Protein AF-A0A839UTA5-F1 (afdb_monomer_lite)

Organism: NCBI:txid1510459

pLDDT: mean 71.54, std 21.01, range [34.66, 98.12]

Secondary structure (DSSP, 8-state):
-EEEEEEEESSHHHHHHHHHTSSEEEEES-GGGT-HHHHHHHHHHHHTT--SEETTEEEEEEEEEESS-HHHHHTSTTEEEEEEHHHHHHHHHHTTT--THHHHHHHHHGGGTS--TTSPPPSTT--S---TT----------------------------------------------------------------------------------------------PPPPPP--------

Radius of gyration: 31.51 Å; chains: 1; bounding box: 72×50×97 Å

Structure (mmCIF, N/CA/C/O backbone):
data_AF-A0A839UTA5-F1
#
_entry.id   AF-A0A839UTA5-F1
#
loop_
_atom_site.group_PDB
_atom_site.id
_atom_site.type_symbol
_atom_site.label_atom_id
_atom_site.label_alt_id
_atom_site.label_comp_id
_atom_site.label_asym_id
_atom_site.label_entity_id
_atom_site.label_seq_id
_atom_site.pdbx_PDB_ins_code
_atom_site.Cartn_x
_atom_site.Cartn_y
_atom_site.Cartn_z
_atom_site.occupancy
_atom_site.B_iso_or_equiv
_atom_site.auth_seq_id
_atom_site.auth_comp_id
_atom_site.auth_asym_id
_atom_site.auth_atom_id
_atom_site.pdbx_PDB_model_num
ATOM 1 N N . MET A 1 1 ? 3.635 14.179 7.815 1.00 94.81 1 MET A N 1
ATOM 2 C CA . MET A 1 1 ? 4.141 13.404 6.655 1.00 94.81 1 MET A CA 1
ATOM 3 C C . MET A 1 1 ? 3.040 12.534 6.063 1.00 94.81 1 MET A C 1
ATOM 5 O O . MET A 1 1 ? 2.115 12.179 6.784 1.00 94.81 1 MET A O 1
ATOM 9 N N . LYS A 1 2 ? 3.123 12.200 4.767 1.00 97.12 2 LYS A N 1
ATOM 10 C CA . LYS A 1 2 ? 2.113 11.380 4.078 1.00 97.12 2 LYS A CA 1
ATOM 11 C C . LYS A 1 2 ? 2.480 9.901 4.124 1.00 97.12 2 LYS A C 1
ATOM 13 O O . LYS A 1 2 ? 3.551 9.503 3.662 1.00 97.12 2 LYS A O 1
ATOM 18 N N . LEU A 1 3 ? 1.575 9.110 4.678 1.00 96.88 3 LEU A N 1
ATOM 19 C CA . LEU A 1 3 ? 1.732 7.688 4.933 1.00 96.88 3 LEU A CA 1
ATOM 20 C C . LEU A 1 3 ? 0.626 6.906 4.239 1.00 96.88 3 LEU A C 1
ATOM 22 O O . LEU A 1 3 ? -0.524 7.340 4.189 1.00 96.88 3 LEU A O 1
ATOM 26 N N . ILE A 1 4 ? 0.984 5.733 3.739 1.00 96.88 4 ILE A N 1
ATOM 27 C CA . ILE A 1 4 ? 0.050 4.741 3.229 1.00 96.88 4 ILE A CA 1
ATOM 28 C C . ILE A 1 4 ? -0.070 3.667 4.302 1.00 96.88 4 ILE A C 1
ATOM 30 O O . ILE A 1 4 ? 0.920 3.031 4.670 1.00 96.88 4 ILE A O 1
ATOM 34 N N . VAL A 1 5 ? -1.284 3.504 4.818 1.00 95.69 5 VAL A N 1
ATOM 35 C CA . VAL A 1 5 ? -1.591 2.605 5.931 1.00 95.69 5 VAL A CA 1
ATOM 36 C C . VAL A 1 5 ? -2.615 1.579 5.469 1.00 95.69 5 VAL A C 1
ATOM 38 O O . VAL A 1 5 ? -3.662 1.934 4.922 1.00 95.69 5 VAL A O 1
ATOM 41 N N . ALA A 1 6 ? -2.308 0.307 5.697 1.00 94.81 6 ALA A N 1
ATOM 42 C CA . ALA A 1 6 ? -3.207 -0.814 5.490 1.00 94.81 6 ALA A CA 1
ATOM 43 C C . ALA A 1 6 ? -3.827 -1.204 6.838 1.00 94.81 6 ALA A C 1
ATOM 45 O O . ALA A 1 6 ? -3.112 -1.610 7.754 1.00 94.81 6 ALA A O 1
ATOM 46 N N . ILE A 1 7 ? -5.146 -1.057 6.967 1.00 94.19 7 ILE A N 1
ATOM 47 C CA . ILE A 1 7 ? -5.877 -1.295 8.218 1.00 94.19 7 ILE A CA 1
ATOM 48 C C . ILE A 1 7 ? -6.840 -2.452 8.044 1.00 94.19 7 ILE A C 1
ATOM 50 O O . ILE A 1 7 ? -7.671 -2.442 7.134 1.00 94.19 7 ILE A O 1
ATOM 54 N N . ARG A 1 8 ? -6.775 -3.415 8.956 1.00 92.62 8 ARG A N 1
ATOM 55 C CA . ARG A 1 8 ? -7.706 -4.530 9.022 1.00 92.62 8 ARG A CA 1
ATOM 56 C C . ARG A 1 8 ? -8.996 -4.104 9.721 1.00 92.62 8 ARG A C 1
ATOM 58 O O . ARG A 1 8 ? -8.991 -3.754 10.898 1.00 92.62 8 ARG A O 1
ATOM 65 N N . ALA A 1 9 ? -10.114 -4.123 9.001 1.00 94.25 9 ALA A N 1
ATOM 66 C CA . ALA A 1 9 ? -11.430 -3.798 9.545 1.00 94.25 9 ALA A CA 1
ATOM 67 C C . ALA A 1 9 ? -12.564 -4.465 8.749 1.00 94.25 9 ALA A C 1
ATOM 69 O O . ALA A 1 9 ? -12.380 -4.932 7.632 1.00 94.25 9 ALA A O 1
ATOM 70 N N . LYS A 1 10 ? -13.781 -4.473 9.308 1.00 94.38 10 LYS A N 1
ATOM 71 C CA . LYS A 1 10 ? -14.970 -5.030 8.627 1.00 94.38 10 LYS A CA 1
ATOM 72 C C . LYS A 1 10 ? -15.363 -4.248 7.373 1.00 94.38 10 LYS A C 1
ATOM 74 O O . LYS A 1 10 ? -15.945 -4.799 6.447 1.00 94.38 10 LYS A O 1
ATOM 79 N N . ASN A 1 11 ? -15.153 -2.935 7.392 1.00 94.25 11 ASN A N 1
ATOM 80 C CA . ASN A 1 11 ? -15.467 -2.044 6.284 1.00 94.25 11 ASN A CA 1
ATOM 81 C C . ASN A 1 11 ? -14.633 -0.756 6.380 1.00 94.25 11 ASN A C 1
ATOM 83 O O . ASN A 1 11 ? -14.032 -0.445 7.411 1.00 94.25 11 ASN A O 1
ATOM 87 N N . THR A 1 12 ? -14.658 0.049 5.315 1.00 94.12 12 THR A N 1
ATOM 88 C CA . THR A 1 12 ? -13.904 1.310 5.251 1.00 94.12 12 THR A CA 1
ATOM 89 C C . THR A 1 12 ? -14.326 2.320 6.324 1.00 94.12 12 THR A C 1
ATOM 91 O O . THR A 1 12 ? -13.502 3.128 6.740 1.00 94.12 12 THR A O 1
ATOM 94 N N . GLN A 1 13 ? -15.584 2.316 6.787 1.00 96.06 13 GLN A N 1
ATOM 95 C CA . GLN A 1 13 ? -15.997 3.211 7.875 1.00 96.06 13 GLN A CA 1
ATOM 96 C C . GLN A 1 13 ? -15.395 2.800 9.218 1.00 96.06 13 GLN A C 1
ATOM 98 O O . GLN A 1 13 ? -14.915 3.670 9.934 1.00 96.06 13 GLN A O 1
ATOM 103 N N . ALA 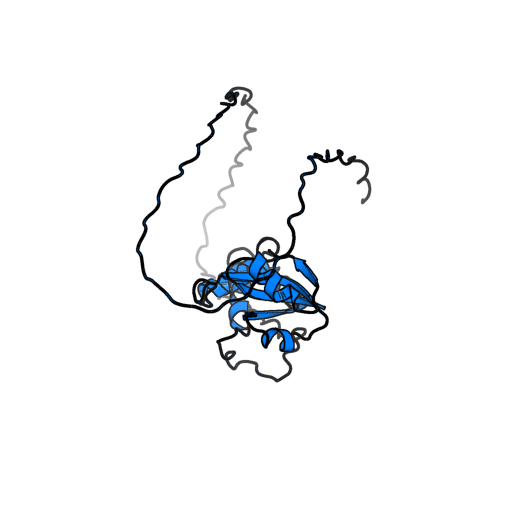A 1 14 ? -15.352 1.505 9.526 1.00 96.06 14 ALA A N 1
ATOM 104 C CA . ALA A 1 14 ? -14.703 0.983 10.722 1.00 96.06 14 ALA A CA 1
ATOM 105 C C . ALA A 1 14 ? -13.200 1.305 10.715 1.00 96.06 14 ALA A C 1
ATOM 107 O O . ALA A 1 14 ? -12.674 1.781 11.714 1.00 96.06 14 ALA A O 1
ATOM 108 N N . ALA A 1 15 ? -12.528 1.174 9.563 1.00 95.62 15 ALA A N 1
ATOM 109 C CA . ALA A 1 15 ? -11.131 1.597 9.425 1.00 95.62 15 ALA A CA 1
ATOM 110 C C . ALA A 1 15 ? -10.941 3.102 9.709 1.00 95.62 15 ALA A C 1
ATOM 112 O O . ALA A 1 15 ? -9.987 3.499 10.370 1.00 95.62 15 ALA A O 1
ATOM 113 N N . ARG A 1 16 ? -11.871 3.957 9.256 1.00 96.12 16 ARG A N 1
ATOM 114 C CA . ARG A 1 16 ? -11.842 5.397 9.569 1.00 96.12 16 ARG A CA 1
ATOM 115 C C . ARG A 1 16 ? -12.110 5.689 11.044 1.00 96.12 16 ARG A C 1
ATOM 117 O O . ARG A 1 16 ? -11.544 6.643 11.557 1.00 96.12 16 ARG A O 1
ATOM 124 N N . GLN A 1 17 ? -12.966 4.909 11.702 1.00 95.88 17 GLN A N 1
ATOM 125 C CA . GLN A 1 17 ? -13.229 5.048 13.137 1.00 95.88 17 GLN A CA 1
ATOM 126 C C . GLN A 1 17 ? -11.984 4.707 13.960 1.00 95.88 17 GLN A C 1
ATOM 128 O O . GLN A 1 17 ? -11.623 5.494 14.823 1.00 95.88 17 GLN A O 1
ATOM 133 N N . LEU A 1 18 ? -11.267 3.630 13.617 1.00 94.94 18 LEU A N 1
ATOM 134 C CA . LEU A 1 18 ? -9.977 3.297 14.244 1.00 94.94 18 LEU A CA 1
ATOM 135 C C . LEU A 1 18 ? -8.948 4.430 14.089 1.00 94.94 18 LEU A C 1
ATOM 137 O O . LEU A 1 18 ? -8.183 4.727 15.001 1.00 94.94 18 LEU A O 1
ATOM 141 N N . LEU A 1 19 ? -8.952 5.102 12.935 1.00 95.06 19 LEU A N 1
ATOM 142 C CA . LEU A 1 19 ? -8.086 6.254 12.682 1.00 95.06 19 LEU A CA 1
ATOM 143 C C . LEU A 1 19 ? -8.540 7.545 13.368 1.00 95.06 19 LEU A C 1
ATOM 145 O O . LEU A 1 19 ? -7.715 8.437 13.546 1.00 95.06 19 LEU A O 1
ATOM 149 N N . ALA A 1 20 ? -9.812 7.667 13.752 1.00 94.81 20 ALA A N 1
ATOM 150 C CA . ALA A 1 20 ? -10.340 8.878 14.380 1.00 94.81 20 ALA A CA 1
ATOM 151 C C . ALA A 1 20 ? -9.746 9.122 15.777 1.00 94.81 20 ALA A C 1
ATOM 153 O O . ALA A 1 20 ? -9.697 10.261 16.231 1.00 94.81 20 ALA A O 1
ATOM 154 N N . GLU A 1 21 ? -9.267 8.065 16.434 1.00 91.88 21 GLU A N 1
ATOM 155 C CA . GLU A 1 21 ? -8.570 8.126 17.724 1.00 91.88 21 GLU A CA 1
ATOM 156 C C . GLU A 1 21 ? -7.089 8.524 17.580 1.00 91.88 21 GLU A C 1
ATOM 158 O O . GLU A 1 21 ? -6.401 8.781 18.568 1.00 91.88 21 GLU A O 1
ATOM 163 N N . CYS A 1 22 ? -6.571 8.573 16.349 1.00 94.06 22 CYS A N 1
ATOM 164 C CA . CYS A 1 22 ? -5.181 8.902 16.063 1.00 94.06 22 CYS A CA 1
ATOM 165 C C . CYS A 1 22 ? -5.037 10.380 15.658 1.00 94.06 22 CYS A C 1
ATOM 167 O O . CYS A 1 22 ? -5.891 10.899 14.936 1.00 94.06 22 CYS A O 1
ATOM 169 N N . PRO A 1 23 ? -3.925 11.055 16.013 1.00 94.44 23 PRO A N 1
ATOM 170 C CA . PRO A 1 23 ? -3.613 12.398 15.522 1.00 94.44 23 PRO A CA 1
ATOM 171 C C . PRO A 1 23 ? -3.184 12.336 14.044 1.00 94.44 23 PRO A C 1
ATOM 173 O O . PRO A 1 23 ? -2.000 12.376 13.695 1.00 94.44 23 PRO A O 1
ATOM 176 N N . CYS A 1 24 ? -4.157 12.141 13.153 1.00 96.69 24 CYS A N 1
ATOM 177 C CA . CYS A 1 24 ? -3.942 12.047 11.715 1.00 96.69 24 CYS A CA 1
ATOM 178 C C . CYS A 1 24 ? -5.134 12.577 10.912 1.00 96.69 24 CYS A C 1
ATOM 180 O O . CYS A 1 24 ? -6.281 12.534 11.352 1.00 96.69 24 CYS A O 1
ATOM 182 N N . ALA A 1 25 ? -4.857 13.048 9.699 1.00 97.75 25 ALA A N 1
ATOM 183 C CA . ALA A 1 25 ? -5.863 13.458 8.733 1.00 97.75 25 ALA A CA 1
ATOM 184 C C . ALA A 1 25 ? -5.948 12.432 7.596 1.00 97.75 25 ALA A C 1
ATOM 186 O O . ALA A 1 25 ? -4.955 12.120 6.940 1.00 97.75 25 ALA A O 1
ATOM 187 N N . ILE A 1 26 ? -7.144 11.907 7.328 1.00 97.44 26 ILE A N 1
ATOM 188 C CA . ILE A 1 26 ? -7.360 10.953 6.233 1.00 97.44 26 ILE A CA 1
ATOM 189 C C . ILE A 1 26 ? -7.496 11.727 4.921 1.00 97.44 26 ILE A C 1
ATOM 191 O O . ILE A 1 26 ? -8.504 12.392 4.688 1.00 97.44 26 ILE A O 1
ATOM 195 N N . LEU A 1 27 ? -6.507 11.599 4.037 1.00 97.62 27 LEU A N 1
ATOM 196 C CA . LEU A 1 27 ? -6.499 12.258 2.732 1.00 97.62 27 LEU A CA 1
ATOM 197 C C .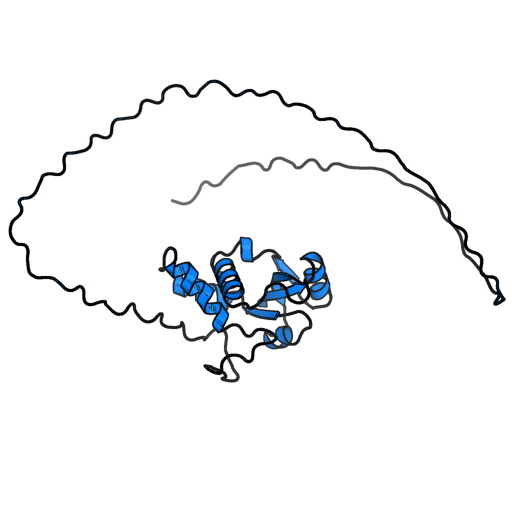 LEU A 1 27 ? -7.300 11.461 1.694 1.00 97.62 27 LEU A C 1
ATOM 199 O O . LEU A 1 27 ? -8.082 12.028 0.929 1.00 97.62 27 LEU A O 1
ATOM 203 N N . LYS A 1 28 ? -7.110 10.133 1.646 1.00 97.12 28 LYS A N 1
ATOM 204 C CA . LYS A 1 28 ? -7.785 9.229 0.694 1.00 97.12 28 LYS A CA 1
ATOM 205 C C . LYS A 1 28 ? -8.082 7.875 1.336 1.00 97.12 28 LYS A C 1
ATOM 207 O O . LYS A 1 28 ? -7.345 7.418 2.196 1.00 97.12 28 LYS A O 1
ATOM 212 N N . SER A 1 29 ? -9.156 7.216 0.897 1.00 93.00 29 SER A N 1
ATOM 213 C CA . SER A 1 29 ? -9.675 5.975 1.520 1.00 93.00 29 SER A CA 1
ATOM 214 C C . SER A 1 29 ? -9.893 4.800 0.561 1.00 93.00 29 SER A C 1
ATOM 216 O O . SER A 1 29 ? -10.462 3.791 0.963 1.00 93.00 29 SER A O 1
ATOM 218 N N . ARG A 1 30 ? -9.494 4.968 -0.704 1.00 90.69 30 ARG A N 1
ATOM 219 C CA . ARG A 1 30 ? -9.524 3.957 -1.777 1.00 90.69 30 ARG A CA 1
ATOM 220 C C . ARG A 1 30 ? -8.327 4.172 -2.695 1.00 90.69 30 ARG A C 1
ATOM 222 O O . ARG A 1 30 ? -8.477 4.524 -3.868 1.00 90.69 30 ARG A O 1
ATOM 229 N N . LEU A 1 31 ? -7.139 4.157 -2.099 1.00 94.44 31 LEU A N 1
ATOM 230 C CA . LEU A 1 31 ? -5.910 4.508 -2.806 1.00 94.44 31 LEU A CA 1
ATOM 231 C C . LEU A 1 31 ? -5.586 3.471 -3.892 1.00 94.44 31 LEU A C 1
ATOM 233 O O . LEU A 1 31 ? -5.160 3.840 -4.982 1.00 94.44 31 LEU A O 1
ATOM 237 N N . GLU A 1 32 ? -5.902 2.203 -3.637 1.00 93.62 32 GLU A N 1
ATOM 238 C CA . GLU A 1 32 ? -5.704 1.065 -4.537 1.00 93.62 32 GLU A CA 1
ATOM 239 C C . GLU A 1 32 ? -6.464 1.191 -5.865 1.00 93.62 32 GLU A C 1
ATOM 241 O O . GLU A 1 32 ? -6.037 0.661 -6.882 1.00 93.62 32 GLU A O 1
ATOM 246 N N . SER A 1 33 ? -7.580 1.925 -5.889 1.00 93.50 33 SER A N 1
ATOM 247 C CA . SER A 1 33 ? -8.331 2.167 -7.129 1.00 93.50 33 SER A CA 1
ATOM 248 C C . SER A 1 33 ? -7.712 3.270 -7.997 1.00 93.50 33 SER A C 1
ATOM 250 O O . SER A 1 33 ? -8.026 3.368 -9.181 1.00 93.50 33 SER A O 1
ATOM 252 N N . GLN A 1 34 ? -6.890 4.141 -7.404 1.00 95.12 34 GLN A N 1
ATOM 253 C CA . GLN A 1 34 ? -6.328 5.324 -8.063 1.00 95.12 34 GLN A CA 1
ATOM 254 C C . GLN A 1 34 ? -4.876 5.120 -8.495 1.00 95.12 34 GLN A C 1
ATOM 256 O O . GLN A 1 34 ? -4.452 5.721 -9.478 1.00 95.12 34 GLN A O 1
ATOM 261 N N . ASP A 1 35 ? -4.124 4.303 -7.758 1.00 95.94 35 ASP A N 1
ATOM 262 C CA . ASP A 1 35 ? -2.706 4.066 -7.999 1.00 95.94 35 ASP A CA 1
ATOM 263 C C . ASP A 1 35 ? -2.483 2.636 -8.532 1.00 95.94 35 ASP A C 1
ATOM 265 O O . ASP A 1 35 ? -2.674 1.667 -7.790 1.00 95.94 35 ASP A O 1
ATOM 269 N N . PRO A 1 36 ? -2.094 2.470 -9.813 1.00 96.50 36 PRO A N 1
ATOM 270 C CA . PRO A 1 36 ? -1.895 1.151 -10.406 1.00 96.50 36 PRO A CA 1
ATOM 271 C C . PRO A 1 36 ? -0.708 0.394 -9.797 1.00 96.50 36 PRO A C 1
ATOM 273 O O . PRO A 1 36 ? -0.753 -0.834 -9.751 1.00 96.50 36 PRO A O 1
ATOM 276 N N . ALA A 1 37 ? 0.325 1.093 -9.314 1.00 96.75 37 ALA A N 1
ATOM 277 C CA . ALA A 1 37 ? 1.472 0.462 -8.671 1.00 96.75 37 ALA A CA 1
ATOM 278 C C . ALA A 1 37 ? 1.046 -0.139 -7.330 1.00 96.75 37 ALA A C 1
ATOM 280 O O . ALA A 1 37 ? 1.344 -1.299 -7.046 1.00 96.75 37 ALA A O 1
ATOM 281 N N . LEU A 1 38 ? 0.269 0.621 -6.547 1.00 96.31 38 LEU A N 1
ATOM 282 C CA . LEU A 1 38 ? -0.317 0.112 -5.311 1.00 96.31 38 LEU A CA 1
ATOM 283 C C . LEU A 1 38 ? -1.260 -1.057 -5.584 1.00 96.31 38 LEU A C 1
ATOM 285 O O . LEU A 1 38 ? -1.167 -2.062 -4.896 1.00 96.31 38 LEU A O 1
ATOM 289 N N . ARG A 1 39 ? -2.144 -0.960 -6.584 1.00 96.50 39 ARG A N 1
ATOM 290 C CA . ARG A 1 39 ? -3.068 -2.051 -6.930 1.00 96.50 39 ARG A CA 1
ATOM 291 C C . ARG A 1 39 ? -2.329 -3.365 -7.183 1.00 96.50 39 ARG A C 1
ATOM 293 O O . ARG A 1 39 ? -2.677 -4.376 -6.583 1.00 96.50 39 ARG A O 1
ATOM 300 N N . ASN A 1 40 ? -1.293 -3.327 -8.018 1.00 96.62 40 ASN A N 1
ATOM 301 C CA . ASN A 1 40 ? -0.495 -4.506 -8.352 1.00 96.62 40 ASN A CA 1
ATOM 302 C C . ASN A 1 40 ? 0.302 -5.018 -7.140 1.00 96.62 40 ASN A C 1
ATOM 304 O O . ASN A 1 40 ? 0.438 -6.224 -6.950 1.00 96.62 40 ASN A O 1
ATOM 308 N N . LEU A 1 41 ? 0.782 -4.115 -6.278 1.00 94.94 41 LEU A N 1
ATOM 309 C CA . LEU A 1 41 ? 1.361 -4.481 -4.987 1.00 94.94 41 LEU A CA 1
ATOM 310 C C . LEU A 1 41 ? 0.347 -5.248 -4.130 1.00 94.94 41 LEU A C 1
ATOM 312 O O . LEU A 1 41 ? 0.679 -6.318 -3.623 1.00 94.94 41 LEU A O 1
ATOM 316 N N . VAL A 1 42 ? -0.893 -4.757 -4.004 1.00 93.94 42 VAL A N 1
ATOM 317 C CA . VAL A 1 42 ? -1.944 -5.456 -3.248 1.00 93.94 42 VAL A CA 1
ATOM 318 C C . VAL A 1 42 ? -2.229 -6.830 -3.864 1.00 93.94 42 VAL A C 1
ATOM 320 O O . VAL A 1 42 ? -2.283 -7.812 -3.130 1.00 93.94 42 VAL A O 1
ATOM 323 N N . GLU A 1 43 ? -2.333 -6.943 -5.192 1.00 93.56 43 GLU A N 1
ATOM 324 C CA . GLU A 1 43 ? -2.462 -8.232 -5.901 1.00 93.56 43 GLU A CA 1
ATOM 325 C C . GLU A 1 43 ? -1.314 -9.196 -5.564 1.00 93.56 43 GLU A C 1
ATOM 327 O O . GLU A 1 43 ? -1.552 -10.366 -5.262 1.00 93.56 43 GLU A O 1
ATOM 332 N N . GLY A 1 44 ? -0.076 -8.699 -5.507 1.00 92.94 44 GLY A N 1
ATOM 333 C CA . GLY A 1 44 ? 1.081 -9.471 -5.057 1.00 92.94 44 GLY A CA 1
ATOM 334 C C . GLY A 1 44 ? 0.997 -9.932 -3.600 1.00 92.94 44 GLY A C 1
ATOM 335 O O . GLY A 1 44 ? 1.523 -10.996 -3.262 1.00 92.94 44 GLY A O 1
ATOM 336 N N . CYS A 1 45 ? 0.323 -9.168 -2.739 1.00 89.06 45 CYS A N 1
ATOM 337 C CA . CYS A 1 45 ? 0.048 -9.565 -1.358 1.00 89.06 45 CYS A CA 1
ATOM 338 C C . CYS A 1 45 ? -0.996 -10.691 -1.319 1.00 89.06 45 CYS A C 1
ATOM 340 O O . CYS A 1 45 ? -0.767 -11.716 -0.674 1.00 89.06 45 CYS A O 1
ATOM 342 N N . TYR A 1 46 ? -2.087 -10.551 -2.085 1.00 87.38 46 TYR A N 1
ATOM 343 C CA . TYR A 1 46 ? -3.112 -11.590 -2.238 1.00 87.38 46 TYR A CA 1
ATOM 344 C C . TYR A 1 46 ? -2.516 -12.912 -2.735 1.00 87.38 46 TYR A C 1
ATOM 346 O O . TYR A 1 46 ? -2.762 -13.960 -2.140 1.00 87.38 46 TYR A O 1
ATOM 354 N N . ALA A 1 47 ? -1.696 -12.864 -3.789 1.00 89.25 47 ALA A N 1
ATOM 355 C CA . ALA A 1 47 ? -1.089 -14.048 -4.397 1.00 89.25 47 ALA A CA 1
ATOM 356 C C . ALA A 1 47 ? -0.188 -14.832 -3.426 1.00 89.25 47 ALA A C 1
ATOM 358 O O 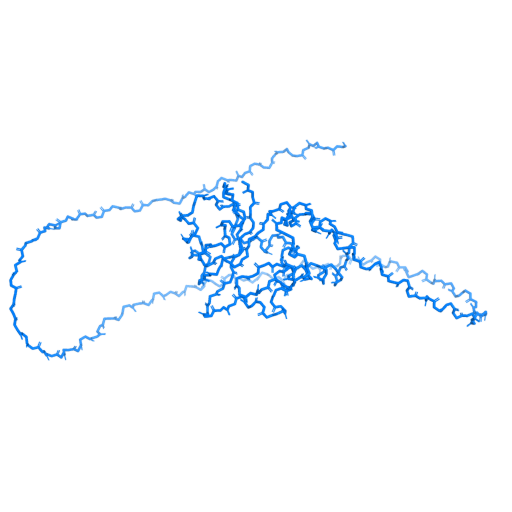. ALA A 1 47 ? -0.051 -16.046 -3.548 1.00 89.25 47 ALA A O 1
ATOM 359 N N . ARG A 1 48 ? 0.403 -14.152 -2.438 1.00 83.06 48 ARG A N 1
ATOM 360 C CA . ARG A 1 48 ? 1.285 -14.757 -1.427 1.00 83.06 48 ARG A CA 1
ATOM 361 C C . ARG A 1 48 ? 0.548 -15.252 -0.185 1.00 83.06 48 ARG A C 1
ATOM 363 O O . ARG A 1 48 ? 1.192 -15.641 0.784 1.00 83.06 48 ARG A O 1
ATOM 370 N N . GLY A 1 49 ? -0.784 -15.210 -0.178 1.00 77.19 49 GLY A N 1
ATOM 371 C CA . GLY A 1 49 ? -1.569 -15.598 0.991 1.00 77.19 49 GLY A CA 1
ATOM 372 C C . GLY A 1 49 ? -1.382 -14.654 2.181 1.00 77.19 49 GLY A C 1
ATOM 373 O O . GLY A 1 49 ? -1.724 -15.022 3.304 1.00 77.19 49 GLY A O 1
ATOM 374 N N . LEU A 1 50 ? -0.878 -13.431 1.953 1.00 70.25 50 LEU A N 1
ATOM 375 C CA . LEU A 1 50 ? -0.906 -12.344 2.933 1.00 70.25 50 LEU A CA 1
ATOM 376 C C . LEU A 1 50 ? -2.358 -11.850 2.973 1.00 70.25 50 LEU A C 1
ATOM 378 O O . LEU A 1 50 ? -2.749 -10.883 2.320 1.00 70.25 50 LEU A O 1
ATOM 382 N N . LEU A 1 51 ? -3.191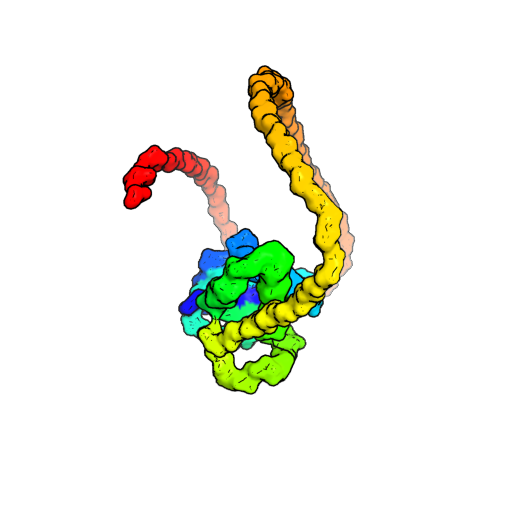 -12.675 3.610 1.00 64.06 51 LEU A N 1
ATOM 383 C CA . LEU A 1 51 ? -4.635 -12.694 3.449 1.00 64.06 51 LEU A CA 1
ATOM 384 C C . LEU A 1 51 ? -5.244 -11.343 3.811 1.00 64.06 51 LEU A C 1
ATOM 386 O O . LEU A 1 51 ? -5.184 -10.849 4.944 1.00 64.06 51 LEU A O 1
ATOM 390 N N . CYS A 1 52 ? -5.925 -10.798 2.813 1.00 61.00 52 CYS A N 1
ATOM 391 C CA . CYS A 1 52 ? -6.760 -9.621 2.945 1.00 61.00 52 CYS A CA 1
ATOM 392 C C . CYS A 1 52 ? -7.976 -9.852 3.835 1.00 61.00 52 CYS A C 1
ATOM 394 O O . CYS A 1 52 ? -8.600 -8.870 4.204 1.00 61.00 52 CYS A O 1
ATOM 396 N N . GLU A 1 53 ? -8.261 -11.096 4.239 1.00 63.88 53 GLU A N 1
ATOM 397 C CA . GLU A 1 53 ? -9.273 -11.427 5.237 1.00 63.88 53 GLU A CA 1
ATOM 398 C C . GLU A 1 53 ? -8.732 -12.425 6.265 1.00 63.88 53 GLU A C 1
ATOM 400 O O . GLU A 1 53 ? -8.538 -13.605 5.984 1.00 63.88 53 GLU A O 1
ATOM 405 N N . ARG A 1 54 ? -8.491 -11.937 7.482 1.00 74.19 54 ARG A N 1
ATOM 406 C CA . ARG A 1 54 ? -8.282 -12.758 8.678 1.00 74.19 54 ARG A CA 1
ATOM 407 C C . ARG A 1 54 ? -9.510 -12.548 9.545 1.00 74.19 54 ARG A C 1
ATOM 409 O O . ARG A 1 54 ? -9.907 -11.404 9.746 1.00 74.19 54 ARG A O 1
ATOM 416 N N . GLU A 1 55 ? -10.142 -13.632 9.986 1.00 81.44 55 GLU A N 1
ATOM 417 C CA . GLU A 1 55 ? -11.339 -13.563 10.844 1.00 81.44 55 GLU A CA 1
ATOM 418 C C . GLU A 1 55 ? -12.507 -12.772 10.204 1.00 81.44 55 GLU A C 1
ATOM 420 O O . GLU A 1 55 ? -13.291 -12.118 10.888 1.00 81.44 55 GLU A O 1
ATOM 425 N N . GLY A 1 56 ? -12.622 -12.804 8.868 1.00 83.25 56 GLY A N 1
ATOM 426 C CA . GLY A 1 56 ? -13.646 -12.056 8.122 1.00 83.25 56 GLY A CA 1
ATOM 427 C C . GLY A 1 56 ? -13.427 -10.536 8.093 1.00 83.25 56 GLY A C 1
ATOM 428 O O . GLY A 1 56 ? -14.370 -9.783 7.846 1.00 83.25 56 GLY A O 1
ATOM 429 N N . LEU A 1 57 ? -12.206 -10.069 8.384 1.00 89.75 57 LEU A N 1
ATOM 430 C CA . LEU A 1 57 ? -11.833 -8.655 8.361 1.00 89.75 57 LEU A CA 1
ATOM 431 C C . LEU A 1 57 ? -10.950 -8.320 7.157 1.00 89.75 57 LEU A C 1
ATOM 433 O O . LEU A 1 57 ? -9.795 -8.752 7.096 1.00 89.75 57 LEU A O 1
ATOM 437 N N . GLY A 1 58 ? -11.496 -7.486 6.271 1.00 90.25 58 GLY A N 1
ATOM 438 C CA . GLY A 1 58 ? -10.839 -6.921 5.095 1.00 90.25 58 GLY A CA 1
ATOM 439 C C . GLY A 1 58 ? -9.655 -6.007 5.429 1.00 90.25 58 GLY A C 1
ATOM 440 O O . GLY A 1 58 ? -9.653 -5.338 6.462 1.00 90.25 58 GLY A O 1
ATOM 441 N N . VAL A 1 59 ? -8.672 -5.909 4.532 1.00 92.50 59 VAL A N 1
ATOM 442 C CA . VAL A 1 59 ? -7.609 -4.890 4.598 1.00 92.50 59 VAL A CA 1
ATOM 443 C C . VAL A 1 59 ? -7.994 -3.678 3.748 1.00 92.50 59 VAL A C 1
ATOM 445 O O . VAL A 1 59 ? -8.282 -3.789 2.556 1.00 92.50 59 VAL A O 1
ATOM 448 N N . HIS A 1 60 ? -7.983 -2.497 4.359 1.00 94.19 60 HIS A N 1
ATOM 449 C CA . HIS A 1 60 ? -8.325 -1.226 3.731 1.00 94.19 60 HIS A CA 1
ATOM 450 C C . HIS A 1 60 ? -7.106 -0.307 3.649 1.00 94.19 60 HIS A C 1
ATOM 452 O O . HIS A 1 60 ? -6.480 -0.012 4.664 1.00 94.19 60 HIS A O 1
ATOM 458 N N . TRP A 1 61 ? -6.806 0.185 2.447 1.00 95.44 61 TRP A N 1
ATOM 459 C CA . TRP A 1 61 ? -5.647 1.034 2.176 1.00 95.44 61 TRP A CA 1
ATOM 460 C C . TRP A 1 61 ? -6.035 2.515 2.195 1.00 95.44 61 TRP A C 1
ATOM 462 O O . TRP A 1 61 ? -6.846 2.987 1.392 1.00 95.44 61 TRP A O 1
ATOM 472 N N . LEU A 1 62 ? -5.450 3.266 3.126 1.00 97.06 62 LEU A N 1
ATOM 473 C CA . LEU A 1 62 ? -5.721 4.686 3.330 1.00 97.06 62 LEU A CA 1
ATOM 474 C C . LEU A 1 62 ? -4.440 5.503 3.160 1.00 97.06 62 LEU A C 1
ATOM 476 O O . LEU A 1 62 ? -3.369 5.103 3.606 1.00 97.06 62 LEU A O 1
ATOM 480 N N . LEU A 1 63 ? -4.569 6.674 2.536 1.00 97.81 63 LEU A N 1
ATOM 481 C CA . LEU A 1 63 ? -3.534 7.704 2.554 1.00 97.81 63 LEU A CA 1
ATOM 482 C C . LEU A 1 63 ? -3.850 8.650 3.707 1.00 97.81 63 LEU A C 1
ATOM 484 O O . LEU A 1 63 ? -4.906 9.291 3.698 1.00 97.81 63 LEU A O 1
ATOM 488 N N . VAL A 1 64 ? -2.942 8.750 4.667 1.00 97.94 64 VAL A N 1
ATOM 489 C CA . VAL A 1 64 ? -3.090 9.594 5.851 1.00 97.94 64 VAL A CA 1
ATOM 490 C C . VAL A 1 64 ? -1.937 10.579 5.952 1.00 97.94 64 VAL A C 1
ATOM 492 O O . VAL A 1 64 ? -0.814 10.305 5.534 1.00 97.94 64 VAL A O 1
ATOM 495 N N . GLU A 1 65 ? -2.214 11.739 6.518 1.00 98.12 65 GLU A N 1
ATOM 496 C CA . GLU A 1 65 ? -1.211 12.694 6.950 1.00 98.12 65 GLU A CA 1
ATOM 497 C C . GLU A 1 65 ? -1.101 12.624 8.469 1.00 98.12 65 GLU A C 1
ATOM 499 O O . GLU A 1 65 ? -2.091 12.786 9.177 1.00 98.12 65 GLU A O 1
ATOM 504 N N . SER A 1 66 ? 0.091 12.322 8.974 1.00 96.56 66 SER A N 1
ATOM 505 C CA . SER A 1 66 ? 0.339 12.185 10.408 1.00 96.56 66 SER A CA 1
ATOM 506 C C . SER A 1 66 ? 1.710 12.735 10.779 1.00 96.56 66 SER A C 1
ATOM 508 O O . SER A 1 66 ? 2.629 12.757 9.955 1.00 96.56 66 SER A O 1
ATOM 510 N N . GLU A 1 67 ? 1.838 13.183 12.021 1.00 95.62 67 GLU A N 1
ATOM 511 C CA . GLU A 1 67 ? 3.106 13.588 12.636 1.00 95.62 67 GLU A CA 1
ATOM 512 C C . GLU A 1 67 ? 3.872 12.391 13.221 1.00 95.62 67 GLU A C 1
ATOM 514 O O . GLU A 1 67 ? 5.076 12.474 13.441 1.00 95.62 67 GLU A O 1
ATOM 519 N N . LEU A 1 68 ? 3.194 11.258 13.433 1.00 94.06 68 LEU A N 1
ATOM 520 C CA . LEU A 1 68 ? 3.780 10.060 14.030 1.00 94.06 68 LEU A CA 1
ATOM 521 C C . LEU A 1 68 ? 4.682 9.316 13.047 1.00 94.06 68 LEU A C 1
ATOM 523 O O . LEU A 1 68 ? 4.314 9.144 11.885 1.00 94.06 68 LEU A O 1
ATOM 527 N N . ALA A 1 69 ? 5.807 8.797 13.545 1.00 92.50 69 ALA A N 1
ATOM 528 C CA . ALA A 1 69 ? 6.743 7.966 12.792 1.00 92.50 69 ALA A CA 1
ATOM 529 C C . ALA A 1 69 ? 6.101 6.663 12.273 1.00 92.50 69 ALA A C 1
ATOM 531 O O . ALA A 1 69 ? 5.152 6.137 12.855 1.00 92.50 69 ALA A O 1
ATOM 532 N N . VAL A 1 70 ? 6.655 6.102 11.189 1.00 91.12 70 VAL A N 1
ATOM 533 C CA . VAL A 1 70 ? 6.174 4.840 10.588 1.00 91.12 70 VAL A CA 1
ATOM 534 C C . VAL A 1 70 ? 6.224 3.678 11.586 1.00 91.12 70 VAL A C 1
ATOM 536 O O . VAL A 1 70 ? 5.314 2.853 11.589 1.00 91.12 70 VAL A O 1
ATOM 539 N N . SER A 1 71 ? 7.249 3.622 12.442 1.00 90.12 71 SER A N 1
ATOM 540 C CA . SER A 1 71 ? 7.388 2.615 13.504 1.00 90.12 71 SER A CA 1
ATOM 541 C C . SER A 1 71 ? 6.218 2.665 14.486 1.00 90.12 71 SER A C 1
ATOM 543 O O . SER A 1 71 ? 5.549 1.656 14.685 1.00 90.12 71 SER A O 1
ATOM 545 N N . SER A 1 72 ? 5.878 3.855 14.984 1.00 92.62 72 SER A N 1
ATOM 546 C CA . SER A 1 72 ? 4.755 4.058 15.909 1.00 92.62 72 SER A CA 1
ATOM 547 C C . SER A 1 72 ? 3.401 3.669 15.311 1.00 92.62 72 SER A C 1
ATOM 549 O O . SER A 1 72 ? 2.481 3.312 16.040 1.00 92.62 72 SER A O 1
ATOM 551 N N . TRP A 1 73 ? 3.245 3.743 13.986 1.00 92.25 73 TRP A N 1
ATOM 552 C CA . TRP A 1 73 ? 2.034 3.275 13.307 1.00 92.25 73 TRP A CA 1
ATOM 553 C C . TRP A 1 73 ? 1.917 1.751 13.277 1.00 92.25 73 TRP A C 1
ATOM 555 O O . TRP A 1 73 ? 0.803 1.243 13.356 1.00 92.25 73 TRP A O 1
ATOM 565 N N . ARG A 1 74 ? 3.035 1.024 13.182 1.00 88.81 74 ARG A N 1
ATOM 566 C CA . ARG A 1 74 ? 3.043 -0.450 13.128 1.00 88.81 74 ARG A CA 1
ATOM 567 C C . ARG A 1 74 ? 2.681 -1.099 14.456 1.00 88.81 74 ARG A C 1
ATOM 569 O O . ARG A 1 74 ? 2.164 -2.206 14.467 1.00 88.81 74 ARG A O 1
ATOM 576 N N . GLU A 1 75 ? 2.931 -0.409 15.561 1.00 90.19 75 GLU A N 1
ATOM 577 C CA . GLU A 1 75 ? 2.584 -0.881 16.905 1.00 90.19 75 GLU A CA 1
ATOM 578 C C . GLU A 1 75 ? 1.081 -0.750 17.210 1.00 90.19 75 GLU A C 1
ATOM 580 O O . GLU A 1 75 ? 0.597 -1.272 18.214 1.00 90.19 75 GLU A O 1
ATOM 585 N N . ARG A 1 76 ? 0.312 -0.054 16.360 1.00 91.69 76 ARG A N 1
ATOM 586 C CA . ARG A 1 76 ? -1.118 0.178 16.591 1.00 91.69 76 ARG A CA 1
ATOM 587 C C . ARG A 1 76 ? -1.962 -1.032 16.208 1.00 91.69 76 ARG A C 1
ATOM 589 O O . ARG A 1 76 ? -1.779 -1.649 15.162 1.00 91.69 76 ARG A O 1
ATOM 596 N N . ALA A 1 77 ? -2.972 -1.301 17.032 1.00 89.38 77 ALA A N 1
ATOM 597 C CA . ALA A 1 77 ? -3.923 -2.377 16.794 1.00 89.38 77 ALA A CA 1
ATOM 598 C C . ALA A 1 77 ? -4.652 -2.205 15.449 1.00 89.38 77 ALA A C 1
ATOM 600 O O . ALA A 1 77 ? -5.166 -1.132 15.128 1.00 89.38 77 ALA A O 1
ATOM 601 N N . GLY A 1 78 ? -4.703 -3.286 14.670 1.00 90.25 78 GLY A N 1
ATOM 602 C CA . GLY A 1 78 ? -5.375 -3.329 13.371 1.00 90.25 78 GLY A CA 1
ATOM 603 C C . GLY A 1 78 ? -4.586 -2.716 12.211 1.00 90.25 78 GLY A C 1
ATOM 604 O O . GLY A 1 78 ? -5.047 -2.816 11.075 1.00 90.25 78 GLY A O 1
ATOM 605 N N . VAL A 1 79 ? -3.419 -2.108 12.446 1.00 92.94 79 VAL A N 1
ATOM 606 C CA . VAL A 1 79 ? -2.520 -1.683 11.365 1.00 92.94 79 VAL A CA 1
ATOM 607 C C . VAL A 1 79 ? -1.667 -2.872 10.941 1.00 92.94 79 VAL A C 1
ATOM 609 O O . VAL A 1 79 ? -0.889 -3.398 11.726 1.00 92.94 79 VAL A O 1
ATOM 612 N N . GLU A 1 80 ? -1.805 -3.281 9.684 1.00 91.62 80 GLU A N 1
ATOM 613 C CA . GLU A 1 80 ? -1.088 -4.441 9.144 1.00 91.62 80 GLU A CA 1
ATOM 614 C C . GLU A 1 80 ? 0.231 -4.044 8.491 1.00 91.62 80 GLU A C 1
ATOM 616 O O . GLU A 1 80 ? 1.245 -4.722 8.643 1.00 91.62 80 GLU A O 1
ATOM 621 N N . VAL A 1 81 ? 0.199 -2.940 7.740 1.00 92.00 81 VAL A N 1
ATOM 622 C CA . VAL A 1 81 ? 1.338 -2.407 6.992 1.00 92.00 81 VAL A CA 1
ATOM 623 C C . VAL A 1 81 ? 1.287 -0.886 7.019 1.00 92.00 81 VAL A C 1
ATOM 625 O O . VAL A 1 81 ? 0.229 -0.277 6.852 1.00 92.00 81 VAL A O 1
ATOM 628 N N . CYS A 1 82 ? 2.453 -0.266 7.182 1.00 93.94 82 CYS A N 1
ATOM 629 C CA . CYS A 1 82 ? 2.624 1.175 7.060 1.00 93.94 82 CYS A CA 1
ATOM 630 C C . CYS A 1 82 ? 3.962 1.503 6.384 1.00 93.94 82 CYS A C 1
ATOM 632 O O . CYS A 1 82 ? 5.017 0.992 6.788 1.00 93.94 82 CYS A O 1
ATOM 634 N N . PHE A 1 83 ? 3.907 2.369 5.369 1.00 94.38 83 PHE A N 1
ATOM 635 C CA . PHE A 1 83 ? 5.060 2.935 4.665 1.00 94.38 83 PHE A CA 1
ATOM 636 C C . PHE A 1 83 ? 4.757 4.352 4.158 1.00 94.38 83 PHE A C 1
ATOM 638 O O . PHE A 1 83 ? 3.622 4.828 4.207 1.00 94.38 83 PHE A O 1
ATOM 645 N N . THR A 1 84 ? 5.782 5.065 3.698 1.00 95.31 84 THR A N 1
ATOM 646 C CA . THR A 1 84 ? 5.649 6.463 3.270 1.00 95.31 84 THR A CA 1
ATOM 647 C C . THR A 1 84 ? 5.153 6.560 1.821 1.00 95.31 84 THR A C 1
ATOM 649 O O . THR A 1 84 ? 5.483 5.731 0.973 1.00 95.31 84 THR A O 1
ATOM 652 N N . GLU A 1 85 ? 4.362 7.589 1.499 1.00 95.88 85 GLU A N 1
ATOM 653 C CA . GLU A 1 85 ? 3.942 7.838 0.108 1.00 95.88 85 GLU A CA 1
ATOM 654 C C . GLU A 1 85 ? 5.136 8.091 -0.843 1.00 95.88 85 GLU A C 1
ATOM 656 O O . GLU A 1 85 ? 5.131 7.541 -1.949 1.00 95.88 85 GLU A O 1
ATOM 661 N N . PRO A 1 86 ? 6.176 8.869 -0.461 1.00 95.44 86 PRO A N 1
ATOM 662 C CA . PRO A 1 86 ? 7.356 9.061 -1.303 1.00 95.44 86 PRO A CA 1
ATOM 663 C C . PRO A 1 86 ? 8.056 7.757 -1.689 1.00 95.44 86 PRO A C 1
ATOM 665 O O . PRO A 1 86 ? 8.457 7.624 -2.843 1.00 95.44 86 PRO A O 1
ATOM 668 N N . TRP A 1 87 ? 8.136 6.782 -0.775 1.00 92.69 87 TRP A N 1
ATOM 669 C CA . TRP A 1 87 ? 8.725 5.476 -1.069 1.00 92.69 87 TRP A CA 1
ATOM 670 C C . TRP A 1 87 ? 7.984 4.767 -2.205 1.00 92.69 87 TRP A C 1
ATOM 672 O O . TRP A 1 87 ? 8.605 4.376 -3.191 1.00 92.69 87 TRP A O 1
ATOM 682 N N . LEU A 1 88 ? 6.650 4.676 -2.131 1.00 94.81 88 LEU A N 1
ATOM 683 C CA . LEU A 1 88 ? 5.858 4.034 -3.187 1.00 94.81 88 LEU A CA 1
ATOM 684 C C . LEU A 1 88 ? 6.067 4.732 -4.537 1.00 94.81 88 LEU A C 1
ATOM 686 O O . LEU A 1 88 ? 6.248 4.071 -5.557 1.00 94.81 88 LEU A O 1
ATOM 690 N N . ARG A 1 89 ? 6.085 6.071 -4.546 1.00 95.56 89 ARG A N 1
ATOM 691 C CA . ARG A 1 89 ? 6.328 6.854 -5.766 1.00 95.56 89 ARG A CA 1
ATOM 692 C C . ARG A 1 89 ? 7.717 6.595 -6.348 1.00 95.56 89 ARG A C 1
ATOM 694 O O . ARG A 1 89 ? 7.844 6.481 -7.564 1.00 95.56 89 ARG A O 1
ATOM 701 N N . GLN A 1 90 ? 8.739 6.491 -5.501 1.00 94.06 90 GLN A N 1
ATOM 702 C CA . GLN A 1 90 ? 10.106 6.175 -5.912 1.00 94.06 90 GLN A CA 1
ATOM 703 C C . GLN A 1 90 ? 10.189 4.774 -6.530 1.00 94.06 90 GLN A C 1
ATOM 705 O O . GLN A 1 90 ? 10.759 4.627 -7.610 1.00 94.06 90 GLN A O 1
ATOM 710 N N . GLN A 1 91 ? 9.558 3.768 -5.914 1.00 93.12 91 GLN A N 1
ATOM 711 C CA . GLN A 1 91 ? 9.512 2.405 -6.458 1.00 93.12 91 GLN A CA 1
ATOM 712 C C . GLN A 1 91 ? 8.727 2.338 -7.775 1.00 93.12 91 GLN A C 1
ATOM 714 O O . GLN A 1 91 ? 9.192 1.758 -8.756 1.00 93.12 91 GLN A O 1
ATOM 719 N N . ALA A 1 92 ? 7.576 3.009 -7.855 1.00 95.00 92 ALA A N 1
ATOM 720 C CA . ALA A 1 92 ? 6.797 3.104 -9.088 1.00 95.00 92 ALA A CA 1
ATOM 721 C C . ALA A 1 92 ? 7.586 3.774 -10.224 1.00 95.00 92 ALA A C 1
ATOM 723 O O . ALA A 1 92 ? 7.530 3.324 -11.370 1.00 95.00 92 ALA A O 1
ATOM 724 N N . LEU A 1 93 ? 8.357 4.821 -9.914 1.00 95.19 93 LEU A N 1
ATOM 725 C CA . LEU A 1 93 ? 9.227 5.492 -10.878 1.00 95.19 93 LEU A CA 1
ATOM 726 C C . LEU A 1 93 ? 10.383 4.589 -11.329 1.00 95.19 93 LEU A C 1
ATOM 728 O O . LEU A 1 93 ? 10.750 4.634 -12.503 1.00 95.19 93 LEU A O 1
ATOM 732 N N . ALA A 1 94 ? 10.906 3.742 -10.440 1.00 92.88 94 ALA A N 1
ATOM 733 C CA . ALA A 1 94 ? 11.967 2.790 -10.748 1.00 92.88 94 ALA A CA 1
ATOM 734 C C . ALA A 1 94 ? 11.545 1.724 -11.766 1.00 92.88 94 ALA A C 1
ATOM 736 O O . ALA A 1 94 ? 12.355 1.336 -12.598 1.00 92.88 94 ALA A O 1
ATOM 737 N N . ILE A 1 95 ? 10.283 1.286 -11.752 1.00 95.06 95 ILE A N 1
ATOM 738 C CA . ILE A 1 95 ? 9.778 0.249 -12.668 1.00 95.06 95 ILE A CA 1
ATOM 739 C C . ILE A 1 95 ? 8.990 0.809 -13.861 1.00 95.06 95 ILE A C 1
ATOM 741 O O . ILE A 1 95 ? 8.451 0.044 -14.659 1.00 95.06 95 ILE A O 1
ATOM 745 N N . ARG A 1 96 ? 8.914 2.140 -14.024 1.00 95.50 96 ARG A N 1
ATOM 746 C CA . ARG A 1 96 ? 8.041 2.802 -15.020 1.00 95.50 96 ARG A CA 1
ATOM 747 C C . ARG A 1 96 ? 8.320 2.435 -16.481 1.00 95.50 96 ARG A C 1
ATOM 749 O O . ARG A 1 96 ? 7.490 2.704 -17.343 1.00 95.50 96 ARG A O 1
ATOM 756 N N . TYR A 1 97 ? 9.509 1.907 -16.776 1.00 94.38 97 TYR A N 1
ATOM 757 C CA . TYR A 1 97 ? 9.903 1.491 -18.124 1.00 94.38 97 TYR A CA 1
ATOM 758 C C . TYR A 1 97 ? 9.421 0.075 -18.473 1.00 94.38 97 TYR A C 1
ATOM 760 O O . TYR A 1 97 ? 9.387 -0.282 -19.653 1.00 94.38 97 TYR A O 1
ATOM 768 N N . LEU A 1 98 ? 9.037 -0.725 -17.471 1.00 95.25 98 LEU A N 1
ATOM 769 C CA . LEU A 1 98 ? 8.449 -2.044 -17.674 1.00 95.25 98 LEU A CA 1
ATOM 770 C C . LEU A 1 98 ? 7.032 -1.903 -18.240 1.00 95.25 98 LEU A C 1
ATOM 772 O O . LEU A 1 98 ? 6.323 -0.934 -17.969 1.00 95.25 98 LEU A O 1
ATOM 776 N N . LYS A 1 99 ? 6.607 -2.879 -19.046 1.00 95.88 99 LYS A N 1
ATOM 777 C CA . LYS A 1 99 ? 5.290 -2.883 -19.697 1.00 95.88 99 LYS A CA 1
ATOM 778 C C . LYS A 1 99 ? 4.579 -4.212 -19.473 1.00 95.88 99 LYS A C 1
ATOM 780 O O . LYS A 1 99 ? 5.219 -5.258 -19.394 1.00 95.88 99 LYS A O 1
ATOM 785 N N . GLY A 1 100 ? 3.247 -4.162 -19.435 1.00 96.06 100 GLY A N 1
ATOM 786 C CA . GLY A 1 100 ? 2.398 -5.349 -19.335 1.00 96.06 100 GLY A CA 1
ATOM 787 C C . GLY A 1 100 ? 2.680 -6.167 -18.074 1.00 96.06 100 GLY A C 1
ATOM 788 O O . GLY A 1 100 ? 2.821 -5.605 -16.990 1.00 96.06 100 GLY A O 1
ATOM 789 N N . VAL A 1 101 ? 2.785 -7.487 -18.240 1.00 96.31 101 VAL A N 1
ATOM 790 C CA . VAL A 1 101 ? 2.967 -8.450 -17.140 1.00 96.31 101 VAL A CA 1
ATOM 791 C C . VAL A 1 101 ? 4.235 -8.164 -16.332 1.00 96.31 101 VAL A C 1
ATOM 793 O O . VAL A 1 101 ? 4.179 -8.177 -15.111 1.00 96.31 101 VAL A O 1
ATOM 796 N N . ALA A 1 102 ? 5.335 -7.758 -16.976 1.00 95.62 102 ALA A N 1
ATOM 797 C CA . ALA A 1 102 ? 6.583 -7.445 -16.274 1.00 95.62 102 ALA A CA 1
ATOM 798 C C . ALA A 1 102 ? 6.438 -6.290 -15.262 1.00 95.62 102 ALA A C 1
ATOM 800 O O . ALA A 1 102 ? 7.076 -6.304 -14.213 1.00 95.62 102 ALA A O 1
ATOM 801 N N . TYR A 1 103 ? 5.592 -5.294 -15.555 1.00 96.62 103 TYR A N 1
ATOM 802 C CA . TYR A 1 103 ? 5.293 -4.215 -14.607 1.00 96.62 103 TYR A CA 1
ATOM 803 C C . TYR A 1 103 ? 4.448 -4.722 -13.431 1.00 96.62 103 TYR A C 1
ATOM 805 O O . TYR A 1 103 ? 4.714 -4.369 -12.283 1.00 96.62 103 TYR A O 1
ATOM 813 N N . CYS A 1 104 ? 3.439 -5.550 -13.717 1.00 96.94 104 CYS A N 1
ATOM 814 C CA . CYS A 1 104 ? 2.596 -6.167 -12.695 1.00 96.94 104 CYS A CA 1
ATOM 815 C C . CYS A 1 104 ? 3.422 -7.038 -11.744 1.00 96.94 104 CYS A C 1
ATOM 817 O O . CYS A 1 104 ? 3.335 -6.841 -10.536 1.00 96.94 104 CYS A O 1
ATOM 819 N N . ASP A 1 105 ? 4.277 -7.908 -12.281 1.00 96.06 105 ASP A N 1
ATOM 820 C CA . ASP A 1 105 ? 5.129 -8.809 -11.503 1.00 96.06 105 ASP A CA 1
ATOM 821 C C . ASP A 1 105 ? 6.141 -8.039 -10.651 1.00 96.06 105 ASP A C 1
ATOM 823 O O . ASP A 1 105 ? 6.315 -8.343 -9.472 1.00 96.06 105 ASP A O 1
ATOM 827 N N . ALA A 1 106 ? 6.770 -6.997 -11.210 1.00 94.94 106 ALA A N 1
ATOM 828 C CA . ALA A 1 106 ? 7.724 -6.170 -10.475 1.00 94.94 106 ALA A CA 1
ATOM 829 C C . ALA A 1 106 ? 7.064 -5.417 -9.307 1.00 94.94 106 ALA A C 1
ATOM 831 O O . ALA A 1 106 ? 7.611 -5.394 -8.207 1.00 94.94 106 ALA A O 1
ATOM 832 N N . ALA A 1 107 ? 5.873 -4.843 -9.516 1.00 96.12 107 ALA A N 1
ATOM 833 C CA . ALA A 1 107 ? 5.120 -4.192 -8.444 1.00 96.12 107 ALA A CA 1
ATOM 834 C C . ALA A 1 107 ? 4.622 -5.204 -7.396 1.00 96.12 107 ALA A C 1
ATOM 836 O O . ALA A 1 107 ? 4.697 -4.956 -6.193 1.00 96.12 107 ALA A O 1
ATOM 837 N N . ALA A 1 108 ? 4.159 -6.374 -7.843 1.00 94.94 108 ALA A N 1
ATOM 838 C CA . ALA A 1 108 ? 3.730 -7.461 -6.974 1.00 94.94 108 ALA A CA 1
ATOM 839 C C . ALA A 1 108 ? 4.886 -8.023 -6.134 1.00 94.94 108 ALA A C 1
ATOM 841 O O . ALA A 1 108 ? 4.658 -8.451 -5.002 1.00 94.94 108 ALA A O 1
ATOM 842 N N . ALA A 1 109 ? 6.120 -8.022 -6.647 1.00 93.50 109 ALA A N 1
ATOM 843 C CA . ALA A 1 109 ? 7.309 -8.471 -5.925 1.00 93.50 109 ALA A CA 1
ATOM 844 C C . ALA A 1 109 ? 7.604 -7.633 -4.675 1.00 93.50 109 ALA A C 1
ATOM 846 O O . ALA A 1 109 ? 8.146 -8.161 -3.705 1.00 93.50 109 ALA A O 1
ATOM 847 N N . TRP A 1 110 ? 7.174 -6.365 -4.625 1.00 92.31 110 TRP A N 1
ATOM 848 C CA . TRP A 1 110 ? 7.402 -5.531 -3.443 1.00 92.31 110 TRP A CA 1
ATOM 849 C C . TRP A 1 110 ? 6.717 -6.058 -2.178 1.00 92.31 110 TRP A C 1
ATOM 851 O O . TRP A 1 110 ? 7.162 -5.758 -1.072 1.00 92.31 110 TRP A O 1
ATOM 861 N N . ALA A 1 111 ? 5.675 -6.884 -2.328 1.00 90.19 111 ALA A N 1
ATOM 862 C CA . ALA A 1 111 ? 4.974 -7.516 -1.216 1.00 90.19 111 ALA A CA 1
ATOM 863 C C . ALA A 1 111 ? 5.897 -8.362 -0.319 1.00 90.19 111 ALA A C 1
ATOM 865 O O . ALA A 1 111 ? 5.593 -8.549 0.858 1.00 90.19 111 ALA A O 1
ATOM 866 N N . GLU A 1 112 ? 7.017 -8.859 -0.852 1.00 87.44 112 GLU A N 1
ATOM 867 C CA . GLU A 1 112 ? 7.990 -9.676 -0.113 1.00 87.44 112 GLU A CA 1
ATOM 868 C C . GLU A 1 112 ? 8.787 -8.880 0.917 1.00 87.44 112 GLU A C 1
ATOM 870 O O . GLU A 1 112 ? 9.216 -9.442 1.923 1.00 87.44 112 GLU A O 1
ATOM 875 N N . PHE A 1 113 ? 8.951 -7.579 0.676 1.00 84.56 113 PHE A N 1
ATOM 876 C CA . PHE A 1 113 ? 9.740 -6.683 1.519 1.00 84.56 113 PHE A CA 1
ATOM 877 C C . PHE A 1 113 ? 8.875 -5.900 2.511 1.00 84.56 113 PHE A C 1
ATOM 879 O O . PHE A 1 113 ? 9.398 -5.157 3.342 1.00 84.56 113 PHE A O 1
ATOM 886 N N . LEU A 1 114 ? 7.547 -6.031 2.427 1.00 84.75 114 LEU A N 1
ATOM 887 C CA . LEU A 1 114 ? 6.648 -5.353 3.347 1.00 84.75 114 LEU A CA 1
ATOM 888 C C . LEU A 1 114 ? 6.654 -6.053 4.719 1.00 84.75 114 LEU A C 1
ATOM 890 O O . LEU A 1 114 ? 6.509 -7.274 4.791 1.00 84.75 114 LEU A O 1
ATOM 894 N N . PRO A 1 115 ? 6.782 -5.297 5.819 1.00 77.69 115 PRO A N 1
ATOM 895 C CA . PRO A 1 115 ? 6.719 -5.840 7.169 1.00 77.69 115 PRO A CA 1
ATOM 896 C C . PRO A 1 115 ? 5.256 -5.962 7.601 1.00 77.69 115 PRO A C 1
ATOM 898 O O . PRO A 1 115 ? 4.642 -4.986 8.029 1.00 77.69 115 PRO A O 1
ATOM 901 N N . TRP A 1 116 ? 4.704 -7.162 7.443 1.00 80.50 116 TRP A N 1
ATOM 902 C CA . TRP A 1 116 ? 3.337 -7.501 7.836 1.00 80.50 116 TRP A CA 1
ATOM 903 C C . TRP A 1 116 ? 3.268 -7.872 9.316 1.00 80.50 116 TRP A C 1
ATOM 905 O O . TRP A 1 116 ? 4.105 -8.637 9.799 1.00 80.50 116 TRP A O 1
ATOM 915 N N . SER A 1 117 ? 2.230 -7.415 10.019 1.00 71.56 117 SER A N 1
ATOM 916 C CA . SER A 1 117 ? 1.918 -7.865 11.381 1.00 71.56 117 SER A CA 1
ATOM 917 C C . SER A 1 117 ? 1.603 -9.370 11.395 1.00 71.56 117 SER A C 1
ATOM 919 O O . SER A 1 117 ? 0.475 -9.795 11.157 1.00 71.56 117 SER A O 1
ATOM 921 N N . GLY A 1 118 ? 2.619 -10.204 11.622 1.00 64.38 118 GLY A N 1
ATOM 922 C CA . GLY A 1 118 ? 2.498 -11.667 11.648 1.00 64.38 118 GLY A CA 1
ATOM 923 C C . GLY A 1 118 ? 3.546 -12.415 10.827 1.00 64.38 118 GLY A C 1
ATOM 924 O O . GLY A 1 118 ? 3.606 -13.639 10.913 1.00 64.38 118 GLY A O 1
ATOM 925 N N . ARG A 1 119 ? 4.387 -11.710 10.064 1.00 64.50 119 ARG A N 1
ATOM 926 C CA . ARG A 1 119 ? 5.554 -12.300 9.407 1.00 64.50 119 ARG A CA 1
ATOM 927 C C . ARG A 1 119 ? 6.810 -11.631 9.951 1.00 64.50 119 ARG A C 1
ATOM 929 O O . ARG A 1 119 ? 6.976 -10.427 9.784 1.00 64.50 119 ARG A O 1
ATOM 936 N N . GLU A 1 120 ? 7.690 -12.419 10.567 1.00 54.94 120 GLU A N 1
ATOM 937 C CA . GLU A 1 120 ? 9.084 -12.013 10.770 1.00 54.94 120 GLU A CA 1
ATOM 938 C C . GLU A 1 120 ? 9.637 -11.619 9.392 1.00 54.94 120 GLU A C 1
ATOM 940 O O . GLU A 1 120 ? 9.582 -12.445 8.468 1.00 54.94 120 GLU A O 1
ATOM 945 N N . PRO A 1 121 ? 10.071 -10.363 9.186 1.00 58.03 121 PRO A N 1
ATOM 946 C CA . PRO A 1 121 ? 10.616 -9.952 7.902 1.00 58.03 121 PRO A CA 1
ATOM 947 C C . PRO A 1 121 ? 11.755 -10.911 7.557 1.00 58.03 121 PRO A C 1
ATOM 949 O O . PRO A 1 121 ? 12.664 -11.110 8.359 1.00 58.03 121 PRO A O 1
ATOM 952 N N . THR A 1 122 ? 11.671 -11.566 6.394 1.00 55.53 122 THR A N 1
ATOM 953 C CA . THR A 1 122 ? 12.708 -12.504 5.948 1.00 55.53 122 THR A CA 1
ATOM 954 C C . THR A 1 122 ? 14.044 -11.767 6.047 1.00 55.53 122 THR A C 1
ATOM 956 O O . THR A 1 122 ? 14.167 -10.710 5.437 1.00 55.53 122 THR A O 1
ATOM 959 N N . ALA A 1 123 ? 14.986 -12.285 6.848 1.00 44.44 123 ALA A N 1
ATOM 960 C CA . ALA A 1 123 ? 16.166 -11.606 7.419 1.00 44.44 123 ALA A CA 1
ATOM 961 C C . ALA A 1 123 ? 17.177 -10.981 6.425 1.00 44.44 123 ALA A C 1
ATOM 963 O O . ALA A 1 123 ? 18.284 -10.588 6.787 1.00 44.44 123 ALA A O 1
ATOM 964 N N . ILE A 1 124 ? 16.812 -10.858 5.156 1.00 48.97 124 ILE A N 1
ATOM 965 C CA . ILE A 1 124 ? 17.550 -10.123 4.147 1.00 48.97 124 ILE A CA 1
ATOM 966 C C . ILE A 1 124 ? 17.182 -8.638 4.327 1.00 48.97 124 ILE A C 1
ATOM 968 O O . ILE A 1 124 ? 16.183 -8.175 3.791 1.00 48.97 124 ILE A O 1
ATOM 972 N N . GLN A 1 125 ? 18.020 -7.908 5.078 1.00 45.91 125 GLN A N 1
ATOM 973 C CA . GLN A 1 125 ? 17.991 -6.451 5.349 1.00 45.91 125 GLN A CA 1
ATOM 974 C C . GLN A 1 125 ? 17.317 -5.970 6.652 1.00 45.91 125 GLN A C 1
ATOM 976 O O . GLN A 1 125 ? 16.741 -4.885 6.699 1.00 45.91 125 GLN A O 1
ATOM 981 N N . GLN A 1 126 ? 17.480 -6.706 7.755 1.00 40.59 126 GLN A N 1
ATOM 982 C CA . GLN A 1 126 ? 17.405 -6.121 9.103 1.00 40.59 126 GLN A CA 1
ATOM 983 C C . GLN A 1 126 ? 18.714 -5.374 9.419 1.00 40.59 126 GLN A C 1
ATOM 985 O O . GLN A 1 126 ? 19.589 -5.871 10.118 1.00 40.59 126 GLN A O 1
ATOM 990 N N . GLY A 1 127 ? 18.875 -4.183 8.850 1.00 35.22 127 GLY A N 1
ATOM 991 C CA . GLY A 1 127 ? 19.643 -3.129 9.507 1.00 35.22 127 GLY A CA 1
ATOM 992 C C . GLY A 1 127 ? 18.637 -2.229 10.211 1.00 35.22 127 GLY A C 1
ATOM 993 O O . GLY A 1 127 ? 17.664 -1.829 9.574 1.00 35.22 127 GLY A O 1
ATOM 994 N N . ASP A 1 128 ? 18.854 -1.915 11.489 1.00 34.66 128 ASP A N 1
ATOM 995 C CA . ASP A 1 128 ? 17.999 -1.112 12.395 1.00 34.66 128 ASP A CA 1
ATOM 996 C C . ASP A 1 128 ? 17.753 0.356 11.965 1.00 34.66 128 ASP A C 1
ATOM 998 O O . ASP A 1 128 ? 17.438 1.244 12.752 1.00 34.66 128 ASP A O 1
ATOM 1002 N N . GLY A 1 129 ? 17.849 0.624 10.673 1.00 37.00 129 GLY A N 1
ATOM 1003 C CA . GLY A 1 129 ? 17.535 1.876 10.025 1.00 37.00 129 GLY A CA 1
ATOM 1004 C C . GLY A 1 129 ? 17.244 1.598 8.562 1.00 37.00 129 GLY A C 1
ATOM 1005 O O . GLY A 1 129 ? 18.007 2.022 7.699 1.00 37.00 129 GLY A O 1
ATOM 1006 N N . VAL A 1 130 ? 16.156 0.874 8.262 1.00 43.88 130 VAL A N 1
ATOM 1007 C CA . VAL A 1 130 ? 15.582 0.927 6.911 1.00 43.88 130 VAL A CA 1
ATOM 1008 C C . VAL A 1 130 ? 15.051 2.343 6.736 1.00 43.88 130 VAL A C 1
ATOM 1010 O O . VAL A 1 130 ? 13.889 2.651 7.009 1.00 43.88 130 VAL A O 1
ATOM 1013 N N . ASP A 1 131 ? 15.954 3.230 6.339 1.00 49.00 131 ASP A N 1
ATOM 1014 C CA . ASP A 1 131 ? 15.618 4.494 5.738 1.00 49.00 131 ASP A CA 1
ATOM 1015 C C . ASP A 1 131 ? 14.823 4.127 4.485 1.00 49.00 131 ASP A C 1
ATOM 1017 O O . ASP A 1 131 ? 15.370 3.657 3.490 1.00 49.00 131 ASP A O 1
ATOM 1021 N N . TRP A 1 132 ? 13.494 4.226 4.542 1.00 50.44 132 TRP A N 1
ATOM 1022 C CA . TRP A 1 132 ? 12.642 3.938 3.385 1.00 50.44 132 TRP A CA 1
ATOM 1023 C C . TRP A 1 132 ? 12.849 4.985 2.270 1.00 50.44 132 TRP A C 1
ATOM 1025 O O . TRP A 1 132 ? 12.212 4.893 1.230 1.00 50.44 132 TRP A O 1
ATOM 1035 N N . ALA A 1 133 ? 13.748 5.962 2.438 1.00 43.78 133 ALA A N 1
ATOM 1036 C CA . ALA A 1 133 ? 14.317 6.738 1.335 1.00 43.78 133 ALA A CA 1
ATOM 1037 C C . ALA A 1 133 ? 15.441 5.990 0.573 1.00 43.78 133 ALA A C 1
ATOM 1039 O O . ALA A 1 133 ? 15.761 6.340 -0.564 1.00 43.78 133 ALA A O 1
ATOM 1040 N N . GLY A 1 134 ? 16.021 4.951 1.179 1.00 37.12 134 GLY A N 1
ATOM 1041 C CA . GLY A 1 134 ? 17.253 4.277 0.771 1.00 37.12 134 GLY A CA 1
ATOM 1042 C C . GLY A 1 134 ? 17.167 2.750 0.712 1.00 37.12 134 GLY A C 1
ATOM 1043 O O . GLY A 1 134 ? 18.194 2.092 0.872 1.00 37.12 134 GLY A O 1
ATOM 1044 N N . LEU A 1 135 ? 15.991 2.160 0.440 1.00 46.50 135 LEU A N 1
ATOM 1045 C CA . LEU A 1 135 ? 16.000 0.782 -0.067 1.00 46.50 135 LEU A CA 1
ATOM 1046 C C . LEU A 1 135 ? 16.919 0.750 -1.294 1.00 46.50 135 LEU A C 1
ATOM 1048 O O . LEU A 1 135 ? 16.792 1.644 -2.145 1.00 46.50 135 LEU A O 1
ATOM 1052 N N . PRO A 1 136 ? 17.798 -0.260 -1.441 1.00 41.81 136 PRO A N 1
ATOM 1053 C CA . PRO A 1 136 ? 18.400 -0.488 -2.736 1.00 41.81 136 PRO A CA 1
ATOM 1054 C C . PRO A 1 136 ? 17.224 -0.626 -3.694 1.00 41.81 136 PRO A C 1
ATOM 1056 O O . PRO A 1 136 ? 16.359 -1.484 -3.497 1.00 41.81 136 PRO A O 1
ATOM 1059 N N . LEU A 1 137 ? 17.154 0.265 -4.690 1.00 47.31 137 LEU A N 1
ATOM 1060 C CA . LEU A 1 137 ? 16.460 -0.037 -5.932 1.00 47.31 137 LEU A CA 1
ATOM 1061 C C . LEU A 1 137 ? 16.936 -1.440 -6.238 1.00 47.31 137 LEU A C 1
ATOM 1063 O O . LEU A 1 137 ? 18.127 -1.589 -6.503 1.00 47.31 137 LEU A O 1
ATOM 1067 N N . THR A 1 138 ? 16.096 -2.459 -6.039 1.00 47.47 138 THR A N 1
ATOM 1068 C CA . THR A 1 138 ? 16.496 -3.819 -6.365 1.00 47.47 138 THR A CA 1
ATOM 1069 C C . THR A 1 138 ? 16.902 -3.672 -7.816 1.00 47.47 138 THR A C 1
ATOM 1071 O O . THR A 1 138 ? 16.046 -3.266 -8.613 1.00 47.47 138 THR A O 1
ATOM 1074 N N . PRO A 1 139 ? 18.197 -3.818 -8.167 1.00 46.19 139 PRO A N 1
ATOM 1075 C CA . PRO A 1 139 ? 18.539 -3.808 -9.563 1.00 46.19 139 PRO A CA 1
ATOM 1076 C C . PRO A 1 139 ? 17.790 -5.030 -10.050 1.00 46.19 139 PRO A C 1
ATOM 1078 O O . PRO A 1 139 ? 18.141 -6.152 -9.681 1.00 46.19 139 PRO A O 1
ATOM 1081 N N . LEU A 1 140 ? 16.666 -4.799 -10.742 1.00 49.00 140 LEU A N 1
ATOM 1082 C CA . LEU A 1 140 ? 15.967 -5.855 -11.445 1.00 49.00 140 LEU A CA 1
ATOM 1083 C C . LEU A 1 140 ? 17.103 -6.588 -12.148 1.00 49.00 140 LEU A C 1
ATOM 1085 O O . LEU A 1 140 ? 17.862 -5.889 -12.835 1.00 49.00 140 LEU A O 1
ATOM 1089 N N . PRO A 1 141 ? 17.322 -7.890 -11.882 1.00 49.66 141 PRO A N 1
ATOM 1090 C CA . PRO A 1 141 ? 18.444 -8.600 -12.468 1.00 49.66 141 PRO A CA 1
ATOM 1091 C C . PRO A 1 141 ? 18.386 -8.269 -13.947 1.00 49.66 141 PRO A C 1
ATOM 1093 O O . PRO A 1 141 ? 17.357 -8.529 -14.580 1.00 49.66 141 PRO A O 1
ATOM 1096 N N . ALA A 1 142 ? 19.403 -7.539 -14.431 1.00 51.22 142 ALA A N 1
ATOM 1097 C CA . ALA A 1 142 ? 19.413 -7.051 -15.800 1.00 51.22 142 ALA A CA 1
ATOM 1098 C C . ALA A 1 142 ? 19.065 -8.271 -16.642 1.00 51.22 142 ALA A C 1
ATOM 1100 O O . ALA A 1 142 ? 19.697 -9.306 -16.394 1.00 51.22 142 ALA A O 1
ATOM 1101 N N . PRO A 1 143 ? 18.012 -8.209 -17.487 1.00 51.41 143 PRO A N 1
ATOM 1102 C CA . PRO A 1 143 ? 17.506 -9.388 -18.168 1.00 51.41 143 PRO A CA 1
ATOM 1103 C C . PRO A 1 143 ? 18.721 -10.050 -18.781 1.00 51.41 143 PRO A C 1
ATOM 1105 O O . PRO A 1 143 ? 19.378 -9.430 -19.621 1.00 51.41 143 PRO A O 1
ATOM 1108 N N . SER A 1 144 ? 19.109 -11.211 -18.237 1.00 52.94 144 SER A N 1
ATOM 1109 C CA . SER A 1 144 ? 20.352 -11.844 -18.648 1.00 52.94 144 SER A CA 1
ATOM 1110 C C . SER A 1 144 ? 20.228 -11.962 -20.153 1.00 52.94 144 SER A C 1
ATOM 1112 O O . SER A 1 144 ? 19.189 -12.471 -20.590 1.00 52.94 144 SER A O 1
ATOM 1114 N N . PRO A 1 145 ? 21.160 -11.392 -20.940 1.00 52.16 145 PRO A N 1
ATOM 1115 C CA . PRO A 1 145 ? 21.053 -11.435 -22.380 1.00 52.16 145 PRO A CA 1
ATOM 1116 C C . PRO A 1 145 ? 21.017 -12.913 -22.724 1.00 52.16 145 PRO A C 1
ATOM 1118 O O . PRO A 1 145 ? 22.030 -13.604 -22.641 1.00 52.16 145 PRO A O 1
ATOM 1121 N N . GLN A 1 146 ? 19.817 -13.421 -23.000 1.00 61.28 146 GLN A N 1
ATOM 1122 C CA . GLN A 1 146 ? 19.653 -14.746 -23.550 1.00 61.28 146 GLN A CA 1
ATOM 1123 C C . GLN A 1 146 ? 20.508 -14.689 -24.809 1.00 61.28 146 GLN A C 1
ATOM 1125 O O . GLN A 1 146 ? 20.275 -13.785 -25.622 1.00 61.28 146 GLN A O 1
ATOM 1130 N N . PRO A 1 147 ? 21.551 -15.527 -24.936 1.00 57.47 147 PRO A N 1
ATOM 1131 C CA . PRO A 1 147 ? 22.320 -15.566 -26.157 1.00 57.47 147 PRO A CA 1
ATOM 1132 C C . PRO A 1 147 ? 21.304 -15.882 -27.241 1.00 57.47 147 PRO A C 1
ATOM 1134 O O . PRO A 1 147 ? 20.749 -16.979 -27.292 1.00 57.47 147 PRO A O 1
ATOM 1137 N N . VAL A 1 148 ? 20.979 -14.873 -28.047 1.00 59.81 148 VAL A N 1
ATOM 1138 C CA . VAL A 1 148 ? 20.226 -15.079 -29.268 1.00 59.81 148 VAL A CA 1
ATOM 1139 C C . VAL A 1 148 ? 21.149 -15.988 -30.048 1.00 59.81 148 VAL A C 1
ATOM 1141 O O . VAL A 1 148 ? 22.209 -15.554 -30.495 1.00 59.81 148 VAL A O 1
ATOM 1144 N N . ALA A 1 149 ? 20.830 -17.279 -30.067 1.00 56.38 149 ALA A N 1
ATOM 1145 C CA . ALA A 1 149 ? 21.532 -18.241 -30.880 1.00 56.38 149 ALA A CA 1
ATOM 1146 C C . ALA A 1 149 ? 21.294 -17.787 -32.317 1.00 56.38 149 ALA A C 1
ATOM 1148 O O . ALA A 1 149 ? 20.268 -18.097 -32.920 1.00 56.38 149 ALA A O 1
ATOM 1149 N N . ILE A 1 150 ? 22.206 -16.957 -32.823 1.00 55.75 150 ILE A N 1
ATOM 1150 C CA . ILE A 1 150 ? 22.309 -16.619 -34.230 1.00 55.75 150 ILE A CA 1
ATOM 1151 C C . ILE A 1 150 ? 22.613 -17.957 -34.879 1.00 55.75 150 ILE A C 1
ATOM 1153 O O . ILE A 1 150 ? 23.743 -18.430 -34.842 1.00 55.75 150 ILE A O 1
ATOM 1157 N N . THR A 1 151 ? 21.566 -18.622 -35.350 1.00 62.97 151 THR A N 1
ATOM 1158 C CA . THR A 1 151 ? 21.691 -19.823 -36.159 1.00 62.97 151 THR A CA 1
ATOM 1159 C C . THR A 1 151 ? 22.226 -19.324 -37.499 1.00 62.97 151 THR A C 1
ATOM 1161 O O . THR A 1 151 ? 21.521 -18.563 -38.166 1.00 62.97 151 THR A O 1
ATOM 1164 N N . PRO A 1 152 ? 23.476 -19.633 -37.880 1.00 63.00 152 PRO A N 1
ATOM 1165 C CA . PRO A 1 152 ? 24.008 -19.203 -39.155 1.00 63.00 152 PRO A CA 1
ATOM 1166 C C . PRO A 1 152 ? 23.593 -20.250 -40.183 1.00 63.00 152 PRO A C 1
ATOM 1168 O O . PRO A 1 152 ? 24.405 -21.083 -40.555 1.00 63.00 152 PRO A O 1
ATOM 1171 N N . ASP A 1 153 ? 22.319 -20.266 -40.577 1.00 59.56 153 ASP A N 1
ATOM 1172 C CA . ASP A 1 153 ? 21.918 -21.029 -41.761 1.00 59.56 153 ASP A CA 1
ATOM 1173 C C . ASP A 1 153 ? 20.540 -20.606 -42.286 1.00 59.56 153 ASP A C 1
ATOM 1175 O O . ASP A 1 153 ? 19.506 -21.112 -41.856 1.00 59.56 153 ASP A O 1
ATOM 1179 N N . GLN A 1 154 ? 20.531 -19.621 -43.186 1.00 55.44 154 GLN A N 1
ATOM 1180 C CA . GLN A 1 154 ? 19.623 -19.570 -44.339 1.00 55.44 154 GLN A CA 1
ATOM 1181 C C . GLN A 1 154 ? 20.006 -18.385 -45.230 1.00 55.44 154 GLN A C 1
ATOM 1183 O O . GLN A 1 154 ? 19.443 -17.291 -45.162 1.00 55.44 154 GLN A O 1
ATOM 1188 N N . GLN A 1 155 ? 21.019 -18.615 -46.065 1.00 58.88 155 GLN A N 1
ATOM 1189 C CA . GLN A 1 155 ? 21.128 -17.918 -47.340 1.00 58.88 155 GLN A CA 1
ATOM 1190 C C . GLN A 1 155 ? 20.027 -18.441 -48.279 1.00 58.88 155 GLN A C 1
ATOM 1192 O O . GLN A 1 155 ? 19.665 -19.614 -48.239 1.00 58.88 155 GLN A O 1
ATOM 1197 N N . ASP A 1 156 ? 19.516 -17.531 -49.107 1.00 58.50 156 ASP A N 1
ATOM 1198 C CA . ASP A 1 156 ? 18.629 -17.751 -50.254 1.00 58.50 156 ASP A CA 1
ATOM 1199 C C . ASP A 1 156 ? 17.142 -18.048 -49.998 1.00 58.50 156 ASP A C 1
ATOM 1201 O O . ASP A 1 156 ? 16.634 -19.149 -50.195 1.00 58.50 156 ASP A O 1
ATOM 1205 N N . ALA A 1 157 ? 16.381 -16.977 -49.749 1.00 54.94 157 ALA A N 1
ATOM 1206 C CA . ALA A 1 157 ? 15.052 -16.837 -50.344 1.00 54.94 157 ALA A CA 1
ATOM 1207 C C . ALA A 1 157 ? 14.759 -15.362 -50.664 1.00 54.94 157 ALA A C 1
ATOM 1209 O O . ALA A 1 157 ? 14.830 -14.482 -49.809 1.00 54.94 157 ALA A O 1
ATOM 1210 N N . ALA A 1 158 ? 14.458 -15.111 -51.938 1.00 60.09 158 ALA A N 1
ATOM 1211 C CA . ALA A 1 158 ? 14.243 -13.808 -52.555 1.00 60.09 158 ALA A CA 1
ATOM 1212 C C . ALA A 1 158 ? 13.241 -12.895 -51.810 1.00 60.09 158 ALA A C 1
ATOM 1214 O O . ALA A 1 158 ? 12.274 -13.380 -51.215 1.00 60.09 158 ALA A O 1
ATOM 1215 N N . PRO A 1 159 ? 13.394 -11.558 -51.906 1.00 55.06 159 PRO A N 1
ATOM 1216 C CA . PRO A 1 159 ? 12.462 -10.616 -51.300 1.00 55.06 159 PRO A CA 1
ATOM 1217 C C . PRO A 1 159 ? 11.100 -10.666 -52.007 1.00 55.06 159 PRO A C 1
ATOM 1219 O O . PRO A 1 159 ? 10.896 -10.073 -53.068 1.00 55.06 159 PRO A O 1
ATOM 1222 N N . ALA A 1 160 ? 10.132 -11.350 -51.394 1.00 57.34 160 ALA A N 1
ATOM 1223 C CA . ALA A 1 160 ? 8.728 -11.198 -51.743 1.00 57.34 160 ALA A CA 1
ATOM 1224 C C . ALA A 1 160 ? 8.278 -9.785 -51.344 1.00 57.34 160 ALA A C 1
ATOM 1226 O O . ALA A 1 160 ? 8.170 -9.437 -50.168 1.00 57.34 160 ALA A O 1
ATOM 1227 N N . THR A 1 161 ? 8.040 -8.959 -52.357 1.00 61.69 161 THR A N 1
ATOM 1228 C CA . THR A 1 161 ? 7.511 -7.602 -52.237 1.00 61.69 161 THR A CA 1
ATOM 1229 C C . THR A 1 161 ? 6.240 -7.576 -51.374 1.00 61.69 161 THR A C 1
ATOM 1231 O O . THR A 1 161 ? 5.291 -8.326 -51.636 1.00 61.69 161 THR A O 1
ATOM 1234 N N . PRO A 1 162 ? 6.154 -6.701 -50.354 1.00 60.91 162 PRO A N 1
ATOM 1235 C CA . PRO A 1 162 ? 4.923 -6.528 -49.603 1.00 60.91 162 PRO A CA 1
ATOM 1236 C C . PRO A 1 162 ? 3.886 -5.869 -50.515 1.00 60.91 162 PRO A C 1
ATOM 1238 O O . PRO A 1 162 ? 3.948 -4.675 -50.810 1.00 60.91 162 PRO A O 1
ATOM 1241 N N . LYS A 1 163 ? 2.907 -6.659 -50.974 1.00 58.41 163 LYS A N 1
ATOM 1242 C CA . LYS A 1 163 ? 1.698 -6.143 -51.624 1.00 58.41 163 LYS A CA 1
ATOM 1243 C C . LYS A 1 163 ? 1.057 -5.125 -50.684 1.00 58.41 163 LYS A C 1
ATOM 1245 O O . LYS A 1 163 ? 0.534 -5.495 -49.632 1.00 58.41 163 LYS A O 1
ATOM 1250 N N . GLN A 1 164 ? 1.094 -3.853 -51.082 1.00 53.38 164 GLN A N 1
ATOM 1251 C CA . GLN A 1 164 ? 0.335 -2.766 -50.476 1.00 53.38 164 GLN A CA 1
ATOM 1252 C C . GLN A 1 164 ? -1.123 -3.214 -50.306 1.00 53.38 164 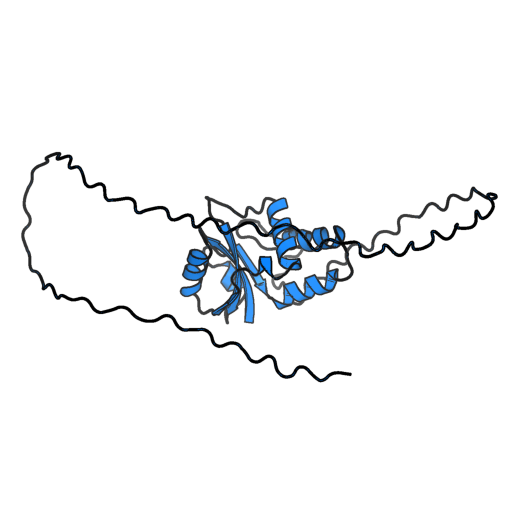GLN A C 1
ATOM 1254 O O . GLN A 1 164 ? -1.903 -3.241 -51.260 1.00 53.38 164 GLN A O 1
ATOM 1259 N N . ARG A 1 165 ? -1.517 -3.584 -49.082 1.00 55.62 165 ARG A N 1
ATOM 1260 C CA . ARG A 1 165 ? -2.933 -3.701 -48.733 1.00 55.62 165 ARG A CA 1
ATOM 1261 C C . ARG A 1 165 ? -3.481 -2.286 -48.706 1.00 55.62 165 ARG A C 1
ATOM 1263 O O . ARG A 1 165 ? -3.333 -1.565 -47.723 1.00 55.62 165 ARG A O 1
ATOM 1270 N N . GLY A 1 166 ? -4.075 -1.897 -49.831 1.00 57.72 166 GLY A N 1
ATOM 1271 C CA . GLY A 1 166 ? -4.795 -0.647 -49.977 1.00 57.72 166 GLY A CA 1
ATOM 1272 C C . GLY A 1 166 ? -5.751 -0.461 -48.806 1.00 57.72 166 GLY A C 1
ATOM 1273 O O . GLY A 1 166 ? -6.604 -1.310 -48.532 1.00 57.72 166 GLY A O 1
ATOM 1274 N N . TRP A 1 167 ? -5.587 0.661 -48.116 1.00 56.53 167 TRP A N 1
ATOM 1275 C CA . TRP A 1 167 ? -6.539 1.156 -47.140 1.00 56.53 167 TRP A CA 1
ATOM 1276 C C . TRP A 1 167 ? -7.849 1.435 -47.875 1.00 56.53 167 TRP A C 1
ATOM 1278 O O . TRP A 1 167 ? -8.072 2.510 -48.431 1.00 56.53 167 TRP A O 1
ATOM 1288 N N . ARG A 1 168 ? -8.728 0.431 -47.929 1.00 54.69 168 ARG A N 1
ATOM 1289 C CA . ARG A 1 168 ? -10.109 0.630 -48.356 1.00 54.69 168 ARG A CA 1
ATOM 1290 C C . ARG A 1 168 ? -10.758 1.549 -47.330 1.00 54.69 168 ARG A C 1
ATOM 1292 O O . ARG A 1 168 ? -11.098 1.114 -46.233 1.00 54.69 168 ARG A O 1
ATOM 1299 N N . LYS A 1 169 ? -10.923 2.818 -47.715 1.00 55.31 169 LYS A N 1
ATOM 1300 C CA . LYS A 1 169 ? -11.823 3.782 -47.079 1.00 55.31 169 LYS A CA 1
ATOM 1301 C C . LYS A 1 169 ? -13.169 3.088 -46.861 1.00 55.31 169 LYS A C 1
ATOM 1303 O O . LYS A 1 169 ? -13.921 2.863 -47.810 1.00 55.31 169 LYS A O 1
ATOM 1308 N N . ARG A 1 170 ? -13.449 2.686 -45.620 1.00 53.44 170 ARG A N 1
ATOM 1309 C CA . ARG A 1 170 ? -14.786 2.251 -45.227 1.00 53.44 170 ARG A CA 1
ATOM 1310 C C . ARG A 1 170 ? -15.671 3.488 -45.304 1.00 53.44 170 ARG A C 1
ATOM 1312 O O . ARG A 1 170 ? -15.430 4.463 -44.599 1.00 53.44 170 ARG A O 1
ATOM 1319 N N . LYS A 1 171 ? -16.640 3.463 -46.220 1.00 55.75 171 LYS A N 1
ATOM 1320 C CA . LYS A 1 171 ? -17.701 4.467 -46.279 1.00 55.75 171 LYS A CA 1
ATOM 1321 C C . LYS A 1 171 ? -18.436 4.472 -44.928 1.00 55.75 171 LYS A C 1
ATOM 1323 O O . LYS A 1 171 ? -18.688 3.387 -44.399 1.00 55.75 171 LYS A O 1
ATOM 1328 N N . PRO A 1 172 ? -18.794 5.640 -44.381 1.00 55.78 172 PRO A N 1
ATOM 1329 C CA . PRO A 1 172 ? -19.721 5.716 -43.267 1.00 55.78 172 PRO A CA 1
ATOM 1330 C C . PRO A 1 172 ? -21.119 5.421 -43.821 1.00 55.78 172 PRO A C 1
ATOM 1332 O O . PRO A 1 172 ? -21.770 6.314 -44.348 1.00 55.78 172 PRO A O 1
ATOM 1335 N N . SER A 1 173 ? -21.554 4.158 -43.795 1.00 55.59 173 SER A N 1
ATOM 1336 C CA . SER A 1 173 ? -22.965 3.838 -44.027 1.00 55.59 173 SER A CA 1
ATOM 1337 C C . SER A 1 173 ? -23.687 3.804 -42.687 1.00 55.59 173 SER A C 1
ATOM 1339 O O . SER A 1 173 ? -23.393 2.960 -41.839 1.00 55.59 173 SER A O 1
ATOM 1341 N N . ASP A 1 174 ? -24.611 4.743 -42.522 1.00 55.69 174 ASP A N 1
ATOM 1342 C CA . ASP A 1 174 ? -25.929 4.528 -41.933 1.00 55.69 174 ASP A CA 1
ATOM 1343 C C . ASP A 1 174 ? -25.981 3.583 -40.732 1.00 55.69 174 ASP A C 1
ATOM 1345 O O . ASP A 1 174 ? -26.440 2.444 -40.798 1.00 55.69 174 ASP A O 1
ATOM 1349 N N . ARG A 1 175 ? -25.574 4.109 -39.577 1.00 50.00 175 ARG A N 1
ATOM 1350 C CA . ARG A 1 175 ? -26.085 3.629 -38.288 1.00 50.00 175 ARG A CA 1
ATOM 1351 C C . ARG A 1 175 ? -26.808 4.754 -37.553 1.00 50.00 175 ARG A C 1
ATOM 1353 O O . ARG A 1 175 ? -26.624 4.970 -36.363 1.00 50.00 175 ARG A O 1
ATOM 1360 N N . ALA A 1 176 ? -27.624 5.477 -38.313 1.00 54.28 176 ALA A N 1
ATOM 1361 C CA . ALA A 1 176 ? -28.605 6.437 -37.837 1.00 54.28 176 ALA A CA 1
ATOM 1362 C C . ALA A 1 176 ? -30.005 5.833 -37.995 1.00 54.28 176 ALA A C 1
ATOM 1364 O O . ALA A 1 176 ? -30.777 6.256 -38.839 1.00 54.28 176 ALA A O 1
ATOM 1365 N N . ALA A 1 177 ? -30.314 4.801 -37.216 1.00 57.47 177 ALA A N 1
ATOM 1366 C CA . ALA A 1 177 ? -31.684 4.431 -36.879 1.00 57.47 177 ALA A CA 1
ATOM 1367 C C . ALA A 1 177 ? -31.650 3.301 -35.853 1.00 57.47 177 ALA A C 1
ATOM 1369 O O . ALA A 1 177 ? -30.849 2.376 -35.959 1.00 57.47 177 ALA A O 1
ATOM 1370 N N . MET A 1 178 ? -32.606 3.344 -34.929 1.00 54.00 178 MET A N 1
ATOM 1371 C CA . MET A 1 178 ? -33.066 2.186 -34.166 1.00 54.00 178 MET A CA 1
ATOM 1372 C C . MET A 1 178 ? -32.254 1.839 -32.909 1.00 54.00 178 MET 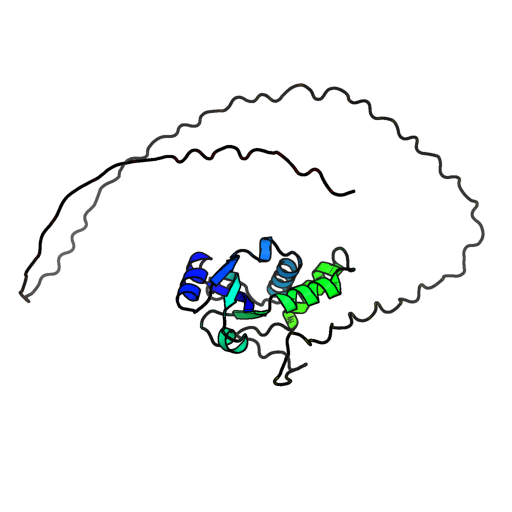A C 1
ATOM 1374 O O . MET A 1 178 ? -31.565 0.829 -32.845 1.00 54.00 178 MET A O 1
ATOM 1378 N N . ASN A 1 179 ? -32.427 2.647 -31.856 1.00 53.53 179 ASN A N 1
ATOM 1379 C CA . ASN A 1 179 ? -33.016 2.107 -30.622 1.00 53.53 179 ASN A CA 1
ATOM 1380 C C . ASN A 1 179 ? -33.553 3.226 -29.707 1.00 53.53 179 ASN A C 1
ATOM 1382 O O . ASN A 1 179 ? -32.988 3.544 -28.662 1.00 53.53 179 ASN A O 1
ATOM 1386 N N . GLN A 1 180 ? -34.672 3.838 -30.101 1.00 51.31 180 GLN A N 1
ATOM 1387 C CA . GLN A 1 180 ? -35.558 4.461 -29.119 1.00 51.31 180 GLN A CA 1
ATOM 1388 C C . GLN A 1 180 ? -36.356 3.334 -28.460 1.00 51.31 180 GLN A C 1
ATOM 1390 O O . GLN A 1 180 ? -37.405 2.941 -28.963 1.00 51.31 180 GLN A O 1
ATOM 1395 N N . GLN A 1 181 ? -35.850 2.783 -27.356 1.00 54.88 181 GLN A N 1
ATOM 1396 C CA . GLN A 1 181 ? -36.698 2.003 -26.461 1.00 54.88 181 GLN A CA 1
ATOM 1397 C C . GLN A 1 181 ? -37.308 2.926 -25.396 1.00 54.88 181 GLN A C 1
ATOM 1399 O O . GLN A 1 181 ? -36.580 3.675 -24.736 1.00 54.88 181 GLN A O 1
ATOM 1404 N N . PRO A 1 182 ? -38.641 2.902 -25.222 1.00 57.75 182 PRO A N 1
ATOM 1405 C CA . PRO A 1 182 ? -39.325 3.733 -24.250 1.00 57.75 182 PRO A CA 1
ATOM 1406 C C . PRO A 1 182 ? -38.997 3.293 -22.822 1.00 57.75 182 PRO A C 1
ATOM 1408 O O . PRO A 1 182 ? -38.994 2.112 -22.474 1.00 57.75 182 PRO A O 1
ATOM 1411 N N . ARG A 1 183 ? -38.758 4.296 -21.974 1.00 51.06 183 ARG A N 1
ATOM 1412 C CA . ARG A 1 183 ? -38.625 4.171 -20.522 1.00 51.06 183 ARG A CA 1
ATOM 1413 C C . ARG A 1 183 ? -39.871 3.503 -19.933 1.00 51.06 183 ARG A C 1
ATOM 1415 O O . ARG A 1 183 ? -40.886 4.163 -19.715 1.00 51.06 183 ARG A O 1
ATOM 1422 N N . ALA A 1 184 ? -39.767 2.224 -19.588 1.00 51.44 184 ALA A N 1
ATOM 1423 C CA . ALA A 1 184 ? -40.722 1.581 -18.698 1.00 51.44 184 ALA A CA 1
ATOM 1424 C C . ALA A 1 184 ? -40.520 2.127 -17.274 1.00 51.44 184 ALA A C 1
ATOM 1426 O O . ALA A 1 184 ? -39.596 1.751 -16.551 1.00 51.44 184 ALA A O 1
ATOM 1427 N N . ARG A 1 185 ? -41.401 3.052 -16.878 1.00 54.38 185 ARG A N 1
ATOM 1428 C CA . ARG A 1 185 ? -41.648 3.427 -15.483 1.00 54.38 185 ARG A CA 1
ATOM 1429 C C . ARG A 1 185 ? -42.042 2.170 -14.704 1.00 54.38 185 ARG A C 1
ATOM 1431 O O . ARG A 1 185 ? -43.203 1.776 -14.714 1.00 54.38 185 ARG A O 1
ATOM 1438 N N . ARG A 1 186 ? -41.098 1.557 -13.990 1.00 46.78 186 ARG A N 1
ATOM 1439 C CA . ARG A 1 186 ? -41.421 0.585 -12.943 1.00 46.78 186 ARG A CA 1
ATOM 1440 C C . ARG A 1 186 ? -41.658 1.339 -11.637 1.00 46.78 186 ARG A C 1
ATOM 1442 O O . ARG A 1 186 ? -40.750 1.553 -10.842 1.00 46.78 186 ARG A O 1
ATOM 1449 N N . SER A 1 187 ? -42.901 1.776 -11.451 1.00 59.88 187 SER A N 1
ATOM 1450 C CA . SER A 1 187 ? -43.466 1.946 -10.118 1.00 59.88 187 SER A CA 1
ATOM 1451 C C . SER A 1 187 ? -43.695 0.554 -9.534 1.00 59.88 187 SER A C 1
ATOM 1453 O O . SER A 1 187 ? -44.470 -0.209 -10.098 1.00 59.88 187 SER A O 1
ATOM 1455 N N . ASN A 1 188 ? -43.053 0.230 -8.419 1.00 51.00 188 ASN A N 1
ATOM 1456 C CA . ASN A 1 188 ? -43.583 -0.733 -7.458 1.00 51.00 188 ASN A CA 1
ATOM 1457 C C . ASN A 1 188 ? -43.248 -0.169 -6.074 1.00 51.00 188 ASN A C 1
ATOM 1459 O O . ASN A 1 188 ? -42.084 0.018 -5.745 1.00 51.00 188 ASN A O 1
ATOM 1463 N N . ARG A 1 189 ? -44.227 0.442 -5.407 1.00 47.69 189 ARG A N 1
ATOM 1464 C CA . ARG A 1 189 ? -45.272 -0.217 -4.606 1.00 47.69 189 ARG A CA 1
ATOM 1465 C C . ARG A 1 189 ? -44.674 -0.657 -3.270 1.00 47.69 189 ARG A C 1
ATOM 1467 O O . ARG A 1 189 ? -44.048 -1.700 -3.148 1.00 47.69 189 ARG A O 1
ATOM 1474 N N . SER A 1 190 ? -44.829 0.263 -2.323 1.00 52.41 190 SER A N 1
ATOM 1475 C CA . SER A 1 190 ? -45.192 0.031 -0.927 1.00 52.41 190 SER A CA 1
ATOM 1476 C C . SER A 1 190 ? -45.379 -1.435 -0.538 1.00 52.41 190 SER A C 1
ATOM 1478 O O . SER A 1 190 ? -46.289 -2.090 -1.042 1.00 52.41 190 SER A O 1
ATOM 1480 N N . ASN A 1 191 ? -44.597 -1.885 0.447 1.00 48.75 191 ASN A N 1
ATOM 1481 C CA . ASN A 1 191 ? -44.985 -3.011 1.283 1.00 48.75 191 ASN A CA 1
ATOM 1482 C C . ASN A 1 191 ? -45.090 -2.551 2.746 1.00 48.75 191 ASN A C 1
ATOM 1484 O O . ASN A 1 191 ? -44.106 -2.251 3.419 1.00 48.75 191 ASN A O 1
ATOM 1488 N N . THR A 1 192 ? -46.350 -2.405 3.146 1.00 46.97 192 THR A N 1
ATOM 1489 C CA . THR A 1 192 ? -46.945 -2.627 4.472 1.00 46.97 192 THR A CA 1
ATOM 1490 C C . THR A 1 192 ? -46.117 -3.550 5.374 1.00 46.97 192 THR A C 1
ATOM 1492 O O . THR A 1 192 ? -45.687 -4.614 4.950 1.00 46.97 192 THR A O 1
ATOM 1495 N N . ARG A 1 193 ? -45.763 -3.117 6.590 1.00 47.44 193 ARG A N 1
ATOM 1496 C CA . ARG A 1 193 ? -46.521 -3.328 7.845 1.00 47.44 193 ARG A CA 1
ATOM 1497 C C . ARG A 1 193 ? -46.965 -4.785 8.036 1.00 47.44 193 ARG A C 1
ATOM 1499 O O . ARG A 1 193 ? -48.029 -5.162 7.564 1.00 47.44 193 ARG A O 1
ATOM 1506 N N . ALA A 1 194 ? -46.202 -5.530 8.832 1.00 48.88 194 ALA A N 1
ATOM 1507 C CA . ALA A 1 194 ? -46.698 -6.655 9.617 1.00 48.88 194 ALA A CA 1
ATOM 1508 C C . ALA A 1 194 ? -46.305 -6.413 11.080 1.00 48.88 194 ALA A C 1
ATOM 1510 O O . ALA A 1 194 ? -45.130 -6.289 11.416 1.00 48.88 194 ALA A O 1
ATOM 1511 N N . GLN A 1 195 ? -47.335 -6.240 11.903 1.00 46.56 195 GLN A N 1
ATOM 1512 C CA . GLN A 1 195 ? -47.311 -6.338 13.356 1.00 46.56 195 GLN A CA 1
ATOM 1513 C C . GLN A 1 195 ? -47.703 -7.776 13.725 1.00 46.56 195 GLN A C 1
ATOM 1515 O O . GLN A 1 195 ? -48.463 -8.398 12.987 1.00 46.56 195 GLN A O 1
ATOM 1520 N N . GLY A 1 196 ? -47.256 -8.235 14.895 1.00 39.41 196 GLY A N 1
ATOM 1521 C CA . GLY A 1 196 ? -47.640 -9.502 15.542 1.00 39.41 196 GLY A CA 1
ATOM 1522 C C . GLY A 1 196 ? -46.429 -10.428 15.676 1.00 39.41 196 GLY A C 1
ATOM 1523 O O . GLY A 1 196 ? -45.656 -10.529 14.735 1.00 39.41 196 GLY A O 1
ATOM 1524 N N . SER A 1 197 ? -46.144 -11.091 16.793 1.00 48.56 197 SER A N 1
ATOM 1525 C CA . SER A 1 197 ? -46.906 -11.410 18.012 1.00 48.56 197 SER A CA 1
ATOM 1526 C C . SER A 1 197 ? -45.886 -11.779 19.107 1.00 48.56 197 SER A C 1
ATOM 1528 O O . SER A 1 197 ? -44.899 -12.446 18.817 1.00 48.56 197 SER A O 1
ATOM 1530 N N . VAL A 1 198 ? -45.955 -11.196 20.306 1.00 47.00 198 VAL A N 1
ATOM 1531 C CA . VAL A 1 198 ? -46.439 -11.843 21.548 1.00 47.00 198 VAL A CA 1
ATOM 1532 C C . VAL A 1 198 ? -46.129 -13.344 21.637 1.00 47.00 198 VAL A C 1
ATOM 1534 O O . VAL A 1 198 ? -46.819 -14.147 21.017 1.00 47.00 198 VAL A O 1
ATOM 1537 N N . VAL A 1 199 ? -45.151 -13.700 22.475 1.00 53.75 199 VAL A N 1
ATOM 1538 C CA . VAL A 1 199 ? -45.183 -14.926 23.285 1.00 53.75 199 VAL A CA 1
ATOM 1539 C C . VAL A 1 199 ? -44.764 -14.530 24.698 1.00 53.75 199 VAL A C 1
ATOM 1541 O O . VAL A 1 199 ? -43.628 -14.124 24.937 1.00 53.75 199 VAL A O 1
ATOM 1544 N N . GLU A 1 200 ? -45.742 -14.583 25.597 1.00 44.75 200 GLU A N 1
ATOM 1545 C CA . GLU A 1 200 ? -45.570 -14.610 27.044 1.00 44.75 200 GLU A CA 1
ATOM 1546 C C . GLU A 1 200 ? -44.817 -15.882 27.447 1.00 44.75 200 GLU A C 1
ATOM 1548 O O . GLU A 1 200 ? -45.159 -16.977 27.003 1.00 44.75 200 GLU A O 1
ATOM 1553 N N . ALA A 1 201 ? -43.839 -15.755 28.338 1.00 46.12 201 ALA A N 1
ATOM 1554 C CA . ALA A 1 201 ? -43.480 -16.834 29.245 1.00 46.12 201 ALA A CA 1
ATOM 1555 C C . ALA A 1 201 ? -43.067 -16.214 30.579 1.00 46.12 201 ALA A C 1
ATOM 1557 O O . ALA A 1 201 ? -42.067 -15.506 30.692 1.00 46.12 201 ALA A O 1
ATOM 1558 N N . SER A 1 202 ? -43.940 -16.448 31.548 1.00 47.69 202 SER A N 1
ATOM 1559 C CA . SER A 1 202 ? -43.920 -15.996 32.926 1.00 47.69 202 SER A CA 1
ATOM 1560 C C . SER A 1 202 ? -42.710 -16.517 33.704 1.00 47.69 202 SER A C 1
ATOM 1562 O O . SER A 1 202 ? -42.274 -17.651 33.513 1.00 47.69 202 SER A O 1
ATOM 1564 N N . GLY A 1 203 ? -42.222 -15.698 34.634 1.00 48.16 203 GLY A N 1
ATOM 1565 C CA . GLY A 1 203 ? -41.236 -16.067 35.647 1.00 48.16 203 GLY A CA 1
ATOM 1566 C C . GLY A 1 203 ? -41.152 -14.975 36.710 1.00 48.16 203 GLY A C 1
ATOM 1567 O O . GLY A 1 203 ? -40.483 -13.965 36.517 1.00 48.16 203 GLY A O 1
ATOM 1568 N N . GLU A 1 204 ? -41.916 -15.156 37.783 1.00 45.19 204 GLU A N 1
ATOM 1569 C CA . GLU A 1 204 ? -42.130 -14.238 38.904 1.00 45.19 204 GLU A CA 1
ATOM 1570 C C . GLU A 1 204 ? -40.890 -14.031 39.810 1.00 45.19 204 GLU A C 1
ATOM 1572 O O . GLU A 1 204 ? -40.344 -15.000 40.319 1.00 45.19 204 GLU A O 1
ATOM 1577 N N . LEU A 1 205 ? -40.548 -12.743 40.032 1.00 51.06 205 LEU A N 1
ATOM 1578 C CA . LEU A 1 205 ? -40.305 -12.006 41.307 1.00 51.06 205 LEU A CA 1
ATOM 1579 C C . LEU A 1 205 ? -39.203 -12.462 42.317 1.00 51.06 205 LEU A C 1
ATOM 1581 O O . LEU A 1 205 ? -38.809 -13.620 42.286 1.00 51.06 205 LEU A O 1
ATOM 1585 N N . PRO A 1 206 ? -38.736 -11.612 43.286 1.00 59.06 206 PRO A N 1
ATOM 1586 C CA . PRO A 1 206 ? -39.228 -10.277 43.689 1.00 59.06 206 PRO A CA 1
ATOM 1587 C C . PRO A 1 206 ? -38.177 -9.153 43.956 1.00 59.06 206 PRO A C 1
ATOM 1589 O O . PRO A 1 206 ? -37.007 -9.392 44.220 1.00 59.06 206 PRO A O 1
ATOM 1592 N N . PHE A 1 207 ? -38.714 -7.923 44.011 1.00 40.00 207 PHE A N 1
ATOM 1593 C CA . PHE A 1 207 ? -38.380 -6.772 44.881 1.00 40.00 207 PHE A CA 1
ATOM 1594 C C . PHE A 1 207 ? -37.005 -6.069 44.827 1.00 40.00 207 PHE A C 1
ATOM 1596 O O . PHE A 1 207 ? -35.971 -6.598 45.214 1.00 40.00 207 PHE A O 1
ATOM 1603 N N . GLY A 1 208 ? -37.064 -4.768 44.520 1.00 45.28 208 GLY A N 1
ATOM 1604 C CA . GLY A 1 208 ? -35.996 -3.793 44.746 1.00 45.28 208 GLY A CA 1
ATOM 1605 C C . GLY A 1 208 ? -36.374 -2.421 44.189 1.00 45.28 208 GLY A C 1
ATOM 1606 O O . GLY A 1 208 ? -36.047 -2.092 43.056 1.00 45.28 208 GLY A O 1
ATOM 1607 N N . SER A 1 209 ? -37.145 -1.670 44.968 1.00 46.47 209 SER A N 1
ATOM 1608 C CA . SER A 1 209 ? -37.626 -0.307 44.725 1.00 46.47 209 SER A CA 1
ATOM 1609 C C . SER A 1 209 ? -36.504 0.715 44.501 1.00 46.47 209 SER A C 1
ATOM 1611 O O . SER A 1 209 ? -35.559 0.733 45.278 1.00 46.47 209 SER A O 1
ATOM 1613 N N . GLU A 1 210 ? -36.657 1.605 43.512 1.00 50.38 210 GLU A N 1
ATOM 1614 C CA . GLU A 1 210 ? -36.800 3.069 43.688 1.00 50.38 210 GLU A CA 1
ATOM 1615 C C . GLU A 1 210 ? -36.611 3.823 42.352 1.00 50.38 210 GLU A C 1
ATOM 1617 O O . GLU A 1 210 ? -35.561 3.814 41.716 1.00 50.38 210 GLU A O 1
ATOM 1622 N N . THR A 1 211 ? -37.687 4.488 41.929 1.00 47.25 211 THR A N 1
ATOM 1623 C CA . THR A 1 211 ? -37.747 5.547 40.901 1.00 47.25 211 THR A CA 1
ATOM 1624 C C . THR A 1 211 ? -37.163 6.858 41.471 1.00 47.25 211 THR A C 1
ATOM 1626 O O . THR A 1 211 ? -37.230 7.031 42.688 1.00 47.25 211 THR A O 1
ATOM 1629 N N . PRO A 1 212 ? -36.688 7.839 40.664 1.00 59.84 212 PRO A N 1
ATOM 1630 C CA . PRO A 1 212 ? -37.607 8.687 39.892 1.00 59.84 212 PRO A CA 1
ATOM 1631 C C . PRO A 1 212 ? -37.130 9.123 38.486 1.00 59.84 212 PRO A C 1
ATOM 1633 O O . PRO A 1 212 ? -35.971 9.021 38.102 1.00 59.84 212 PRO A O 1
ATOM 1636 N N . ALA A 1 213 ? -38.115 9.615 37.729 1.00 48.41 213 ALA A N 1
ATOM 1637 C CA . ALA A 1 213 ? -38.087 10.119 36.353 1.00 48.41 213 ALA A CA 1
ATOM 1638 C C . ALA A 1 213 ? -37.126 11.309 36.105 1.00 48.41 213 ALA A C 1
ATOM 1640 O O . ALA A 1 213 ? -36.661 11.939 37.055 1.00 48.41 213 ALA A O 1
ATOM 1641 N N . PRO A 1 214 ? -36.928 11.722 34.831 1.00 56.84 214 PRO A N 1
ATOM 1642 C CA . PRO A 1 214 ? -37.780 12.825 34.369 1.00 56.84 214 PRO A CA 1
ATOM 1643 C C . PRO A 1 214 ? -38.187 12.840 32.877 1.00 56.84 214 PRO A C 1
ATOM 1645 O O . PRO A 1 214 ? -37.446 12.489 31.966 1.00 56.84 214 PRO A O 1
ATOM 1648 N N . ALA A 1 215 ? -39.390 13.391 32.691 1.00 46.97 215 ALA A N 1
ATOM 1649 C CA . ALA A 1 215 ? -39.802 14.386 31.697 1.00 46.97 215 ALA A CA 1
ATOM 1650 C C . ALA A 1 215 ? -39.585 14.126 30.192 1.00 46.97 215 ALA A C 1
ATOM 1652 O O . ALA A 1 215 ? -38.566 14.447 29.584 1.00 46.97 215 ALA A O 1
ATOM 1653 N N . ALA A 1 216 ? -40.696 13.751 29.559 1.00 50.59 216 ALA A N 1
ATOM 1654 C CA . ALA A 1 216 ? -40.963 13.948 28.145 1.00 50.59 216 ALA A CA 1
ATOM 1655 C C . ALA A 1 216 ? -40.920 15.435 27.736 1.00 50.59 216 ALA A C 1
ATOM 1657 O O . ALA A 1 216 ? -41.597 16.276 28.334 1.00 50.59 216 ALA A O 1
ATOM 1658 N N . ARG A 1 217 ? -40.254 15.737 26.613 1.00 54.97 217 ARG A N 1
ATOM 1659 C CA . ARG A 1 217 ? -40.593 16.886 25.762 1.00 54.97 217 ARG A CA 1
ATOM 1660 C C . ARG A 1 217 ? -40.651 16.484 24.284 1.00 54.97 217 ARG A C 1
ATOM 1662 O O . ARG A 1 217 ? -39.692 15.996 23.700 1.00 54.97 217 ARG A O 1
ATOM 1669 N N . LYS A 1 218 ? -41.842 16.720 23.725 1.00 51.81 218 LYS A N 1
ATOM 1670 C CA . LYS A 1 218 ? -42.210 16.875 22.304 1.00 51.81 218 LYS A CA 1
ATOM 1671 C C . LYS A 1 218 ? -41.314 17.979 21.676 1.00 51.81 218 LYS A C 1
ATOM 1673 O O . LYS A 1 218 ? -40.772 18.783 22.420 1.00 51.81 218 LYS A O 1
ATOM 1678 N N . ALA A 1 219 ? -41.120 18.173 20.373 1.00 41.88 219 ALA A N 1
ATOM 1679 C CA . ALA A 1 219 ? -41.926 17.905 19.192 1.00 41.88 219 ALA A CA 1
ATOM 1680 C C . ALA A 1 219 ? -41.062 18.048 17.912 1.00 41.88 219 ALA A C 1
ATOM 1682 O O . ALA A 1 219 ? -39.975 18.618 17.933 1.00 41.88 219 ALA A O 1
ATOM 1683 N N . ALA A 1 220 ? -41.631 17.566 16.805 1.00 49.62 220 ALA A N 1
ATOM 1684 C CA . ALA A 1 220 ? -41.310 17.785 15.391 1.00 49.62 220 ALA A CA 1
ATOM 1685 C C . ALA A 1 220 ? -40.742 19.161 14.992 1.00 49.62 220 ALA A C 1
ATOM 1687 O O . ALA A 1 220 ? -41.260 20.152 15.485 1.00 49.62 220 ALA A O 1
ATOM 1688 N N . VAL A 1 221 ? -39.876 19.215 13.959 1.00 44.19 221 VAL A N 1
ATOM 1689 C CA . VAL A 1 221 ? -39.868 20.264 12.905 1.00 44.19 221 VAL A CA 1
ATOM 1690 C C . VAL A 1 221 ? -39.131 19.800 11.617 1.00 44.19 221 VAL A C 1
ATOM 1692 O O . VAL A 1 221 ? -37.941 19.520 11.620 1.00 44.19 221 VAL A O 1
ATOM 1695 N N . LYS A 1 222 ? -39.910 19.757 10.523 1.00 45.94 222 LYS A N 1
ATOM 1696 C CA . LYS A 1 222 ? -39.702 20.202 9.117 1.00 45.94 222 LYS A CA 1
ATOM 1697 C C . LYS A 1 222 ? -38.432 19.860 8.302 1.00 45.94 222 LYS A C 1
ATOM 1699 O O . LYS A 1 222 ? -37.364 20.430 8.463 1.00 45.94 222 LYS A O 1
ATOM 1704 N N . SER A 1 223 ? -38.687 19.067 7.256 1.00 49.97 223 SER A N 1
ATOM 1705 C CA . SER A 1 223 ? -38.450 19.320 5.815 1.00 49.97 223 SER A CA 1
ATOM 1706 C C . SER A 1 223 ? -37.641 20.552 5.346 1.00 49.97 223 SER A C 1
ATOM 1708 O O . SER A 1 223 ? -38.011 21.688 5.633 1.00 49.97 223 SER A O 1
ATOM 1710 N N . GLY A 1 224 ? -36.715 20.309 4.406 1.00 41.38 224 GLY A N 1
ATOM 1711 C CA . GLY A 1 224 ? -36.128 21.287 3.465 1.00 41.38 224 GLY A CA 1
ATOM 1712 C C . GLY A 1 224 ? -34.600 21.139 3.394 1.00 41.38 224 GLY A C 1
ATOM 1713 O O . GLY A 1 224 ? -33.970 20.953 4.416 1.00 41.38 224 GLY A O 1
ATOM 1714 N N . ALA A 1 225 ? -33.885 21.167 2.273 1.00 51.75 225 ALA A N 1
ATOM 1715 C CA . ALA A 1 225 ? -34.194 21.560 0.912 1.00 51.75 225 ALA A CA 1
ATOM 1716 C C . ALA A 1 225 ? -33.172 20.904 -0.043 1.00 51.75 225 ALA A C 1
ATOM 1718 O O . ALA A 1 225 ? -31.991 20.756 0.277 1.00 51.75 225 ALA A O 1
ATOM 1719 N N . LYS A 1 226 ? -33.622 20.544 -1.251 1.00 53.91 226 LYS A N 1
ATOM 1720 C CA . LYS A 1 226 ? -32.759 20.176 -2.383 1.00 53.91 226 LYS A CA 1
ATOM 1721 C C . LYS A 1 226 ? -31.888 21.377 -2.769 1.00 53.91 226 LYS A C 1
ATOM 1723 O O . LYS A 1 226 ? -32.395 22.346 -3.330 1.00 53.91 226 LYS A O 1
ATOM 1728 N N . LYS A 1 227 ? -30.576 21.296 -2.544 1.00 61.44 227 LYS A N 1
ATOM 1729 C CA . LYS A 1 227 ? -29.608 22.235 -3.129 1.00 61.44 227 LYS A CA 1
ATOM 1730 C C . LYS A 1 227 ? -29.395 21.863 -4.603 1.00 61.44 227 LYS A C 1
ATOM 1732 O O . LYS A 1 227 ? -28.767 20.853 -4.912 1.00 61.44 227 LYS A O 1
ATOM 1737 N N . ARG A 1 228 ? -29.963 22.670 -5.508 1.00 57.88 228 ARG A N 1
ATOM 1738 C CA . ARG A 1 228 ? -29.632 22.684 -6.944 1.00 57.88 228 ARG A CA 1
ATOM 1739 C C . ARG A 1 228 ? -28.132 22.966 -7.074 1.00 57.88 228 ARG A C 1
ATOM 1741 O O . ARG A 1 228 ? -27.663 23.992 -6.587 1.00 57.88 228 ARG A O 1
ATOM 1748 N N . ARG A 1 229 ? -27.384 22.058 -7.702 1.00 59.75 229 ARG A N 1
ATOM 1749 C CA . ARG A 1 229 ? -26.024 22.344 -8.172 1.00 59.75 229 ARG A CA 1
ATOM 1750 C C . ARG A 1 229 ? -26.134 23.315 -9.351 1.00 59.75 229 ARG A C 1
ATOM 1752 O O . ARG A 1 229 ? -26.952 23.089 -10.241 1.00 59.75 229 ARG A O 1
ATOM 1759 N N . LYS A 1 230 ? -25.366 24.404 -9.303 1.00 64.31 230 LYS A N 1
ATOM 1760 C CA . LYS A 1 230 ? -25.162 25.313 -10.437 1.00 64.31 230 LYS A CA 1
ATOM 1761 C C . LYS A 1 230 ? -24.352 24.579 -11.523 1.00 64.31 230 LYS A C 1
ATOM 1763 O O . LYS A 1 230 ? -23.510 23.759 -11.146 1.00 64.31 230 LYS A O 1
ATOM 1768 N N . PRO A 1 231 ? -24.592 24.831 -12.821 1.00 60.34 231 PRO A N 1
ATOM 1769 C CA . PRO A 1 231 ? -23.613 24.506 -13.852 1.00 60.34 231 PRO A CA 1
ATOM 1770 C C . PRO A 1 231 ? -22.344 25.331 -13.593 1.00 60.34 231 PRO A C 1
ATOM 1772 O O . PRO A 1 231 ? -22.432 26.487 -13.185 1.00 60.34 231 PRO A O 1
ATOM 1775 N N . VAL A 1 232 ? -21.189 24.685 -13.719 1.00 60.56 232 VAL A N 1
ATOM 1776 C CA . VAL A 1 232 ? -19.881 25.343 -13.726 1.00 60.56 232 VAL A CA 1
ATOM 1777 C C . VAL A 1 232 ? -19.680 25.851 -15.147 1.00 60.56 232 VAL A C 1
ATOM 1779 O O . VAL A 1 232 ? -19.825 25.064 -16.080 1.00 60.56 232 VAL A O 1
ATOM 1782 N N . ASP A 1 233 ? -19.420 27.148 -15.283 1.00 54.25 233 ASP A N 1
ATOM 1783 C CA . ASP A 1 233 ? -19.055 27.778 -16.546 1.00 54.25 233 ASP A CA 1
ATOM 1784 C C . ASP A 1 233 ? -17.731 27.180 -17.050 1.00 54.25 233 ASP A C 1
ATOM 1786 O O . ASP A 1 233 ? -16.706 27.221 -16.367 1.00 54.25 233 ASP A O 1
ATOM 1790 N N . GLU A 1 234 ? -17.791 26.565 -18.231 1.00 59.69 234 GLU A N 1
ATOM 1791 C CA . GLU A 1 234 ? -16.637 26.197 -19.047 1.00 59.69 234 GLU A CA 1
ATOM 1792 C C . GLU A 1 234 ? -16.144 27.456 -19.763 1.00 59.69 234 GLU A C 1
ATOM 1794 O O . GLU A 1 234 ? -16.515 27.711 -20.904 1.00 59.69 234 GLU A O 1
ATOM 1799 N N . GLU A 1 235 ? -15.305 28.252 -19.108 1.00 62.00 235 GLU A N 1
ATOM 1800 C CA . GLU A 1 235 ? -14.503 29.251 -19.808 1.00 62.00 235 GLU A CA 1
ATOM 1801 C C . GLU A 1 235 ? -13.047 29.191 -19.332 1.00 62.00 235 GLU A C 1
ATOM 1803 O O . GLU A 1 235 ? -12.754 29.232 -18.139 1.00 62.00 235 GLU A O 1
ATOM 1808 N N . GLN A 1 236 ? -12.156 29.124 -20.325 1.00 53.59 236 GLN A N 1
ATOM 1809 C CA . GLN A 1 236 ? -10.716 29.395 -20.278 1.00 53.59 236 GLN A CA 1
ATOM 1810 C C . GLN A 1 236 ? -9.782 28.280 -19.783 1.00 53.59 236 GLN A C 1
ATOM 1812 O O . GLN A 1 236 ? -9.224 28.316 -18.690 1.00 53.59 236 GLN A O 1
ATOM 1817 N N . LEU A 1 237 ? -9.477 27.365 -20.705 1.00 48.38 237 LEU A N 1
ATOM 1818 C CA . LEU A 1 237 ? -8.122 26.825 -20.856 1.00 48.38 237 LEU A CA 1
ATOM 1819 C C . LEU A 1 237 ? -7.649 27.068 -22.296 1.00 48.38 237 LEU A C 1
ATOM 1821 O O . LEU A 1 237 ? -7.470 26.137 -23.073 1.00 48.38 237 LEU A O 1
ATOM 1825 N N . ASP A 1 238 ? -7.466 28.346 -22.628 1.00 60.28 238 ASP A N 1
ATOM 1826 C CA . ASP A 1 238 ? -6.489 28.767 -23.629 1.00 60.28 238 ASP A CA 1
ATOM 1827 C C . ASP A 1 238 ? -5.232 29.175 -22.868 1.00 60.28 238 ASP A C 1
ATOM 1829 O O . ASP A 1 238 ? -5.266 30.124 -22.090 1.00 60.28 238 ASP A O 1
ATOM 1833 N N . LEU A 1 239 ? -4.164 28.411 -23.067 1.00 56.03 239 LEU A N 1
ATOM 1834 C CA . LEU A 1 239 ? -2.746 28.786 -23.068 1.00 56.03 239 LEU A CA 1
ATOM 1835 C C . LEU A 1 239 ? -1.980 27.518 -22.710 1.00 56.03 239 LEU A C 1
ATOM 1837 O O . LEU A 1 239 ? -2.077 27.054 -21.584 1.00 56.03 239 LEU A O 1
ATOM 1841 N N . PHE A 1 240 ? -1.277 26.942 -23.678 1.00 53.25 240 PHE A N 1
ATOM 1842 C CA . PHE A 1 240 ? 0.164 26.681 -23.623 1.00 53.25 240 PHE A CA 1
ATOM 1843 C C . PHE A 1 240 ? 0.557 26.087 -24.983 1.00 53.25 240 PHE A C 1
ATOM 1845 O O . PHE A 1 240 ? 0.252 24.935 -25.293 1.00 53.25 240 PHE A O 1
ATOM 1852 N N . VAL A 1 241 ? 1.157 26.956 -25.802 1.00 58.94 241 VAL A N 1
ATOM 1853 C CA . VAL A 1 241 ? 2.035 26.619 -26.932 1.00 58.94 241 VAL A CA 1
ATOM 1854 C C . VAL A 1 241 ? 3.420 26.333 -26.370 1.00 58.94 241 VAL A C 1
ATOM 1856 O O . VAL A 1 241 ? 3.801 27.052 -25.415 1.00 58.94 241 VAL A O 1
#

Foldseek 3Di:
DKKKWKFWALDLVRVVVLCVPPQKDWPFWQVLVVDVLVVLLVVLCVVVPVDCDDPNTGITITIMGHPDDQVVQCPRPRTFFMDHPVLSVVLCVLLVVDDDPSSSVSSSVCNLQTRTPPDDNPPPDPDVDPPSVDDPSPPPPPPPPPPPPPPPDDDDDDDDDPDPPDPPPDDPDDPPDDDPDDDDPDDDDDDDDDDDDDDDDDDDDDDDDDDDDDDDDDDDDDDDDDDDDDDDDPDDPPDDD

Sequence (241 aa):
MKLIVAIRAKNTQAARQLLAECPCAILKSRLESQDPALRNLVEGCYARGLLCEREGLGVHWLLVESELAVSSWRERAGVEVCFTEPWLRQQALAIRYLKGVAYCDAAAAWAEFLPWSGREPTAIQQGDGVDWAGLPLTPLPAPSPQPVAITPDQQDAAPATPKQRGWRKRKPSDRAAMNQQPRARRSNRSNTRAQGSVVEASGELPFGSETPAPAARKAAVKSGAKKRRKPVDEEQLDLFV